Protein AF-0000000066216788 (afdb_homodimer)

Structure (mmCIF, N/CA/C/O backbone):
data_AF-0000000066216788-model_v1
#
loop_
_entity.id
_entity.type
_entity.pdbx_description
1 polymer 'Effector TSP1'
#
loop_
_atom_site.group_PDB
_atom_site.id
_atom_site.type_symbol
_atom_site.label_atom_id
_atom_site.label_alt_id
_atom_site.label_comp_id
_atom_site.label_asym_id
_atom_site.label_entity_id
_atom_site.label_seq_id
_atom_site.pdbx_PDB_ins_code
_atom_site.Cartn_x
_atom_site.Cartn_y
_atom_site.Cartn_z
_atom_site.occupancy
_atom_site.B_iso_or_equiv
_atom_site.auth_seq_id
_atom_site.auth_comp_id
_atom_site.auth_asym_id
_atom_site.auth_atom_id
_atom_site.pdbx_PDB_model_num
ATOM 1 N N . MET A 1 1 ? -33.625 -71.812 -30.906 1 36.75 1 MET A N 1
ATOM 2 C CA . MET A 1 1 ? -32.906 -71.188 -29.812 1 36.75 1 MET A CA 1
ATOM 3 C C . MET A 1 1 ? -32.531 -69.75 -30.188 1 36.75 1 MET A C 1
ATOM 5 O O . MET A 1 1 ? -31.828 -69.5 -31.172 1 36.75 1 MET A O 1
ATOM 9 N N . GLN A 1 2 ? -33.562 -68.812 -30.094 1 42.19 2 GLN A N 1
ATOM 10 C CA . GLN A 1 2 ? -33.5 -67.375 -30.422 1 42.19 2 GLN A CA 1
ATOM 11 C C . GLN A 1 2 ? -32.406 -66.688 -29.641 1 42.19 2 GLN A C 1
ATOM 13 O O . GLN A 1 2 ? -32.344 -66.812 -28.406 1 42.19 2 GLN A O 1
ATOM 18 N N . ILE A 1 3 ? -31.172 -66.625 -30.141 1 49.84 3 ILE A N 1
ATOM 19 C CA . ILE A 1 3 ? -30 -65.938 -29.656 1 49.84 3 ILE A CA 1
ATOM 20 C C . ILE A 1 3 ? -30.344 -64.438 -29.391 1 49.84 3 ILE A C 1
ATOM 22 O O . ILE A 1 3 ? -30.734 -63.719 -30.297 1 49.84 3 ILE A O 1
ATOM 26 N N . THR A 1 4 ? -30.938 -64.125 -28.219 1 46.62 4 THR A N 1
ATOM 27 C CA . THR A 1 4 ? -31.188 -62.75 -27.734 1 46.62 4 THR A CA 1
ATOM 28 C C . THR A 1 4 ? -29.906 -61.938 -27.703 1 46.62 4 THR A C 1
ATOM 30 O O . THR A 1 4 ? -28.938 -62.281 -27.016 1 46.62 4 THR A O 1
ATOM 33 N N . LYS A 1 5 ? -29.531 -61.281 -28.812 1 51.72 5 LYS A N 1
ATOM 34 C CA . LYS A 1 5 ? -28.453 -60.312 -28.922 1 51.72 5 LYS A CA 1
ATOM 35 C C . LYS A 1 5 ? -28.547 -59.219 -27.844 1 51.72 5 LYS A C 1
ATOM 37 O O . LYS A 1 5 ? -29.547 -58.5 -27.766 1 51.72 5 LYS A O 1
ATOM 42 N N . THR A 1 6 ? -27.969 -59.531 -26.625 1 43.72 6 THR A N 1
ATOM 43 C CA . THR A 1 6 ? -27.859 -58.531 -25.562 1 43.72 6 THR A CA 1
ATOM 44 C C . THR A 1 6 ? -27 -57.344 -26.016 1 43.72 6 THR A C 1
ATOM 46 O O . THR A 1 6 ? -25.828 -57.531 -26.359 1 43.72 6 THR A O 1
ATOM 49 N N . LEU A 1 7 ? -27.547 -56.344 -26.609 1 49.66 7 LEU A N 1
ATOM 50 C CA . LEU A 1 7 ? -26.875 -55.062 -26.891 1 49.66 7 LEU A CA 1
ATOM 51 C C . LEU A 1 7 ? -26.312 -54.438 -25.625 1 49.66 7 LEU A C 1
ATOM 53 O O . LEU A 1 7 ? -27.062 -54.125 -24.688 1 49.66 7 LEU A O 1
ATOM 57 N N . VAL A 1 8 ? -25.078 -54.844 -25.234 1 49.47 8 VAL A N 1
ATOM 58 C CA . VAL A 1 8 ? -24.359 -54.188 -24.156 1 49.47 8 VAL A CA 1
ATOM 59 C C . VAL A 1 8 ? -24.172 -52.719 -24.484 1 49.47 8 VAL A C 1
ATOM 61 O O . VAL A 1 8 ? -23.5 -52.375 -25.453 1 49.47 8 VAL A O 1
ATOM 64 N N . ALA A 1 9 ? -25.125 -51.812 -24.203 1 45.88 9 ALA A N 1
ATOM 65 C CA . ALA A 1 9 ? -24.953 -50.375 -24.25 1 45.88 9 ALA A CA 1
ATOM 66 C C . ALA A 1 9 ? -23.828 -49.938 -23.312 1 45.88 9 ALA A C 1
ATOM 68 O O . ALA A 1 9 ? -23.875 -50.188 -22.109 1 45.88 9 ALA A O 1
ATOM 69 N N . THR A 1 10 ? -22.562 -50 -23.766 1 43.56 10 THR A N 1
ATOM 70 C CA . THR A 1 10 ? -21.484 -49.375 -22.984 1 43.56 10 THR A CA 1
ATOM 71 C C . THR A 1 10 ? -21.812 -47.906 -22.672 1 43.56 10 THR A C 1
ATOM 73 O O . THR A 1 10 ? -22.016 -47.125 -23.594 1 43.56 10 THR A O 1
ATOM 76 N N . LEU A 1 11 ? -22.547 -47.594 -21.578 1 43.84 11 LEU A N 1
ATOM 77 C CA . LEU A 1 11 ? -22.672 -46.25 -21.094 1 43.84 11 LEU A CA 1
ATOM 78 C C . LEU A 1 11 ? -21.312 -45.594 -20.891 1 43.84 11 LEU A C 1
ATOM 80 O O . LEU A 1 11 ? -20.5 -46.094 -20.094 1 43.84 11 LEU A O 1
ATOM 84 N N . PHE A 1 12 ? -20.766 -44.969 -21.875 1 45.25 12 PHE A N 1
ATOM 85 C CA . PHE A 1 12 ? -19.625 -44.094 -21.656 1 45.25 12 PHE A CA 1
ATOM 86 C C . PHE A 1 12 ? -19.891 -43.125 -20.516 1 45.25 12 PHE A C 1
ATOM 88 O O . PHE A 1 12 ? -20.812 -42.312 -20.594 1 45.25 12 PHE A O 1
ATOM 95 N N . ALA A 1 13 ? -19.625 -43.469 -19.234 1 46.75 13 ALA A N 1
ATOM 96 C CA . ALA A 1 13 ? -19.531 -42.5 -18.156 1 46.75 13 ALA A CA 1
ATOM 97 C C . ALA A 1 13 ? -18.547 -41.406 -18.516 1 46.75 13 ALA A C 1
ATOM 99 O O . ALA A 1 13 ? -17.344 -41.625 -18.672 1 46.75 13 ALA A O 1
ATOM 100 N N . ALA A 1 14 ? -18.953 -40.375 -19.25 1 42.47 14 ALA A N 1
ATOM 101 C CA . ALA A 1 14 ? -18.172 -39.156 -19.266 1 42.47 14 ALA A CA 1
ATOM 102 C C . ALA A 1 14 ? -17.766 -38.719 -17.859 1 42.47 14 ALA A C 1
ATOM 104 O O . ALA A 1 14 ? -18.625 -38.531 -17 1 42.47 14 ALA A O 1
ATOM 105 N N . SER A 1 15 ? -16.625 -39.188 -17.25 1 42.72 15 SER A N 1
ATOM 106 C CA . SER A 1 15 ? -16.078 -38.562 -16.062 1 42.72 15 SER A CA 1
ATOM 107 C C . SER A 1 15 ? -16.109 -37.031 -16.172 1 42.72 15 SER A C 1
ATOM 109 O O . SER A 1 15 ? -15.383 -36.469 -16.969 1 42.72 15 SER A O 1
ATOM 111 N N . THR A 1 16 ? -17.281 -36.469 -16.047 1 44.12 16 THR A N 1
ATOM 112 C CA . THR A 1 16 ? -17.203 -35.031 -15.836 1 44.12 16 THR A CA 1
ATOM 113 C C . THR A 1 16 ? -16.234 -34.719 -14.703 1 44.12 16 THR A C 1
ATOM 115 O O . THR A 1 16 ? -16.516 -35 -13.539 1 44.12 16 THR A O 1
ATOM 118 N N . ALA A 1 17 ? -14.945 -34.938 -14.859 1 45.41 17 ALA A N 1
ATOM 119 C CA . ALA A 1 17 ? -14.07 -34.312 -13.875 1 45.41 17 ALA A CA 1
ATOM 120 C C . ALA A 1 17 ? -14.656 -33 -13.391 1 45.41 17 ALA A C 1
ATOM 122 O O . ALA A 1 17 ? -14.742 -32.031 -14.156 1 45.41 17 ALA A O 1
ATOM 123 N N . PHE A 1 18 ? -15.648 -33 -12.531 1 43 18 PHE A N 1
ATOM 124 C CA . PHE A 1 18 ? -16.062 -31.781 -11.844 1 43 18 PHE A CA 1
ATOM 125 C C . PHE A 1 18 ? -14.859 -30.984 -11.359 1 43 18 PHE A C 1
ATOM 127 O O . PHE A 1 18 ? -14.062 -31.484 -10.562 1 43 18 PHE A O 1
ATOM 134 N N . ALA A 1 19 ? -14.266 -30.156 -12.242 1 49.44 19 ALA A N 1
ATOM 135 C CA . ALA A 1 19 ? -13.312 -29.172 -11.734 1 49.44 19 ALA A CA 1
ATOM 136 C C . ALA A 1 19 ? -13.703 -28.703 -10.336 1 49.44 19 ALA A C 1
ATOM 138 O O . ALA A 1 19 ? -14.875 -28.391 -10.086 1 49.44 19 ALA A O 1
ATOM 139 N N . ALA A 1 20 ? -13.125 -29.188 -9.227 1 54.81 20 ALA A N 1
ATOM 140 C CA . ALA A 1 20 ? -13.375 -28.641 -7.891 1 54.81 20 ALA A CA 1
ATOM 141 C C . ALA A 1 20 ? -13.633 -27.141 -7.941 1 54.81 20 ALA A C 1
ATOM 143 O O . ALA A 1 20 ? -12.93 -26.406 -8.648 1 54.81 20 ALA A O 1
ATOM 144 N N . PRO A 1 21 ? -14.82 -26.719 -7.527 1 57.44 21 PRO A N 1
ATOM 145 C CA . PRO A 1 21 ? -15.148 -25.281 -7.582 1 57.44 21 PRO A CA 1
ATOM 146 C C . PRO A 1 21 ? -14.016 -24.406 -7.078 1 57.44 21 PRO A C 1
ATOM 148 O O . PRO A 1 21 ? -13.359 -24.734 -6.082 1 57.44 21 PRO A O 1
ATOM 151 N N . THR A 1 22 ? -13.297 -23.719 -7.926 1 69.56 22 THR A N 1
ATOM 152 C CA . THR A 1 22 ? -12.336 -22.703 -7.488 1 69.56 22 THR A CA 1
ATOM 153 C C . THR A 1 22 ? -12.914 -21.859 -6.359 1 69.56 22 THR A C 1
ATOM 155 O O . THR A 1 22 ? -14.047 -21.375 -6.453 1 69.56 22 THR A O 1
ATOM 158 N N . PRO A 1 23 ? -12.25 -22.141 -5.172 1 79.31 23 PRO A N 1
ATOM 159 C CA . PRO A 1 23 ? -12.75 -21.297 -4.078 1 79.31 23 PRO A CA 1
ATOM 160 C C . PRO A 1 23 ? -13 -19.859 -4.508 1 79.31 23 PRO A C 1
ATOM 162 O O . PRO A 1 23 ? -12.289 -19.344 -5.379 1 79.31 23 PRO A O 1
ATOM 165 N N . ALA A 1 24 ? -14.086 -19.328 -3.992 1 90 24 ALA A N 1
ATOM 166 C CA . ALA A 1 24 ? -14.414 -17.938 -4.273 1 90 24 ALA A CA 1
ATOM 167 C C . ALA A 1 24 ? -13.281 -17 -3.852 1 90 24 ALA A C 1
ATOM 169 O O . ALA A 1 24 ? -12.578 -17.281 -2.875 1 90 24 ALA A O 1
ATOM 170 N N . ASP A 1 25 ? -13.094 -15.969 -4.621 1 94.12 25 ASP A N 1
ATOM 171 C CA . ASP A 1 25 ? -12.102 -14.953 -4.281 1 94.12 25 ASP A CA 1
ATOM 172 C C . ASP A 1 25 ? -12.352 -14.383 -2.889 1 94.12 25 ASP A C 1
ATOM 174 O O . ASP A 1 25 ? -13.492 -14.352 -2.422 1 94.12 25 ASP A O 1
ATOM 178 N N . LYS A 1 26 ? -11.312 -14.141 -2.242 1 97 26 LYS A N 1
ATOM 179 C CA . LYS A 1 26 ? -11.406 -13.57 -0.903 1 97 26 LYS A CA 1
ATOM 180 C C . LYS A 1 26 ? -11.094 -12.078 -0.919 1 97 26 LYS A C 1
ATOM 182 O O . LYS A 1 26 ? -10.008 -11.672 -1.333 1 97 26 LYS A O 1
ATOM 187 N N . SER A 1 27 ? -12.078 -11.242 -0.49 1 98 27 SER A N 1
ATOM 188 C CA . SER A 1 27 ? -11.75 -9.844 -0.269 1 98 27 SER A CA 1
ATOM 189 C C . SER A 1 27 ? -10.789 -9.672 0.907 1 98 27 SER A C 1
ATOM 191 O O . SER A 1 27 ? -11.047 -10.188 1.999 1 98 27 SER A O 1
ATOM 193 N N . MET A 1 28 ? -9.758 -8.906 0.66 1 98.31 28 MET A N 1
ATOM 194 C CA . MET A 1 28 ? -8.797 -8.672 1.732 1 98.31 28 MET A CA 1
ATOM 195 C C . MET A 1 28 ? -9.109 -7.383 2.479 1 98.31 28 MET A C 1
ATOM 197 O O . MET A 1 28 ? -8.406 -7.008 3.416 1 98.31 28 MET A O 1
ATOM 201 N N . MET A 1 29 ? -10.211 -6.738 2.096 1 98.31 29 MET A N 1
ATOM 202 C CA . MET A 1 29 ? -10.586 -5.508 2.793 1 98.31 29 MET A CA 1
ATOM 203 C C . MET A 1 29 ? -11.258 -5.824 4.125 1 98.31 29 MET A C 1
ATOM 205 O O . MET A 1 29 ? -12.109 -6.707 4.203 1 98.31 29 MET A O 1
ATOM 209 N N . ALA A 1 30 ? -10.789 -5.145 5.145 1 98.12 30 ALA A N 1
ATOM 210 C CA . ALA A 1 30 ? -11.367 -5.352 6.469 1 98.12 30 ALA A CA 1
ATOM 211 C C . ALA A 1 30 ? -12.719 -4.656 6.594 1 98.12 30 ALA A C 1
ATOM 213 O O . ALA A 1 30 ? -12.945 -3.613 5.98 1 98.12 30 ALA A O 1
ATOM 214 N N . ALA A 1 31 ? -13.547 -5.289 7.477 1 96.12 31 ALA A N 1
ATOM 215 C CA . ALA A 1 31 ? -14.859 -4.711 7.754 1 96.12 31 ALA A CA 1
ATOM 216 C C . ALA A 1 31 ? -14.797 -3.754 8.938 1 96.12 31 ALA A C 1
ATOM 218 O O . ALA A 1 31 ? -15.438 -3.986 9.969 1 96.12 31 ALA A O 1
ATOM 219 N N . VAL A 1 32 ? -14.047 -2.707 8.852 1 97.75 32 VAL A N 1
ATOM 220 C CA . VAL A 1 32 ? -13.891 -1.648 9.844 1 97.75 32 VAL A CA 1
ATOM 221 C C . VAL A 1 32 ? -13.938 -0.285 9.156 1 97.75 32 VAL A C 1
ATOM 223 O O . VAL A 1 32 ? -13.836 -0.196 7.934 1 97.75 32 VAL A O 1
ATOM 226 N N . PRO A 1 33 ? -14.188 0.792 9.906 1 97.94 33 PRO A N 1
ATOM 227 C CA . PRO A 1 33 ? -14.156 2.117 9.273 1 97.94 33 PRO A CA 1
ATOM 228 C C . PRO A 1 33 ? -12.82 2.42 8.602 1 97.94 33 PRO A C 1
ATOM 230 O O . PRO A 1 33 ? -11.781 1.892 9.016 1 97.94 33 PRO A O 1
ATOM 233 N N . GLU A 1 34 ? -12.945 3.207 7.559 1 98.5 34 GLU A N 1
ATOM 234 C CA . GLU A 1 34 ? -11.703 3.727 6.988 1 98.5 34 GLU A CA 1
ATOM 235 C C . GLU A 1 34 ? -10.867 4.453 8.039 1 98.5 34 GLU A C 1
ATOM 237 O O . GLU A 1 34 ? -11.422 5.109 8.93 1 98.5 34 GLU A O 1
ATOM 242 N N . TRP A 1 35 ? -9.562 4.27 7.902 1 98.81 35 TRP A N 1
ATOM 243 C CA . TRP A 1 35 ? -8.656 5.078 8.711 1 98.81 35 TRP A CA 1
ATOM 244 C C . TRP A 1 35 ? -8.391 6.426 8.055 1 98.81 35 TRP A C 1
ATOM 246 O O . TRP A 1 35 ? -8.086 6.492 6.859 1 98.81 35 TRP A O 1
ATOM 256 N N . THR A 1 36 ? -8.531 7.484 8.852 1 98.75 36 THR A N 1
ATOM 257 C CA . THR A 1 36 ? -8.219 8.82 8.359 1 98.75 36 THR A CA 1
ATOM 258 C C . THR A 1 36 ? -6.832 9.258 8.805 1 98.75 36 THR A C 1
ATOM 260 O O . THR A 1 36 ? -6.496 9.172 9.992 1 98.75 36 THR A O 1
ATOM 263 N N . ILE A 1 37 ? -6.016 9.633 7.824 1 98.81 37 ILE A N 1
ATOM 264 C CA . ILE A 1 37 ? -4.758 10.312 8.133 1 98.81 37 ILE A CA 1
ATOM 265 C C . ILE A 1 37 ? -5.004 11.805 8.289 1 98.81 37 ILE A C 1
ATOM 267 O O . ILE A 1 37 ? -5.391 12.484 7.332 1 98.81 37 ILE A O 1
ATOM 271 N N . THR A 1 38 ? -4.758 12.281 9.539 1 98.62 38 THR A N 1
ATOM 272 C CA . THR A 1 38 ? -5.191 13.641 9.836 1 98.62 38 THR A CA 1
ATOM 273 C C . THR A 1 38 ? -4.004 14.594 9.875 1 98.62 38 THR A C 1
ATOM 275 O O . THR A 1 38 ? -2.928 14.234 10.359 1 98.62 38 THR A O 1
ATOM 278 N N . ASN A 1 39 ? -4.207 15.766 9.281 1 98.38 39 ASN A N 1
ATOM 279 C CA . ASN A 1 39 ? -3.295 16.906 9.383 1 98.38 39 ASN A CA 1
ATOM 280 C C . ASN A 1 39 ? -1.88 16.531 8.953 1 98.38 39 ASN A C 1
ATOM 282 O O . ASN A 1 39 ? -0.908 16.891 9.617 1 98.38 39 ASN A O 1
ATOM 286 N N . LEU A 1 40 ? -1.836 15.805 7.863 1 98.69 40 LEU A N 1
ATOM 287 C CA . LEU A 1 40 ? -0.526 15.359 7.398 1 98.69 40 LEU A CA 1
ATOM 288 C C . LEU A 1 40 ? 0.263 16.516 6.801 1 98.69 40 LEU A C 1
ATOM 290 O O . LEU A 1 40 ? -0.277 17.297 6.023 1 98.69 40 LEU A O 1
ATOM 294 N N . LYS A 1 41 ? 1.511 16.547 7.176 1 98.56 41 LYS A N 1
ATOM 295 C CA . LYS A 1 41 ? 2.445 17.547 6.676 1 98.56 41 LYS A CA 1
ATOM 296 C C . LYS A 1 41 ? 3.865 16.984 6.605 1 98.56 41 LYS A C 1
ATOM 298 O O . LYS A 1 41 ? 4.246 16.141 7.418 1 98.56 41 LYS A O 1
ATOM 303 N N . ARG A 1 42 ? 4.586 17.469 5.637 1 98.81 42 ARG A N 1
ATOM 304 C CA . ARG A 1 42 ? 6.004 17.141 5.496 1 98.81 42 ARG A CA 1
ATOM 305 C C . ARG A 1 42 ? 6.863 18.391 5.547 1 98.81 42 ARG A C 1
ATOM 307 O O . ARG A 1 42 ? 6.605 19.359 4.824 1 98.81 42 ARG A O 1
ATOM 314 N N . VAL A 1 43 ? 7.883 18.391 6.418 1 98.75 43 VAL A N 1
ATOM 315 C CA . VAL A 1 43 ? 8.867 19.469 6.461 1 98.75 43 VAL A CA 1
ATOM 316 C C . VAL A 1 43 ? 10.273 18.891 6.285 1 98.75 43 VAL A C 1
ATOM 318 O O . VAL A 1 43 ? 10.672 17.984 7.012 1 98.75 43 VAL A O 1
ATOM 321 N N . CYS A 1 44 ? 10.953 19.469 5.297 1 98.38 44 CYS A N 1
ATOM 322 C CA . CYS A 1 44 ? 12.32 19.047 5.051 1 98.38 44 CYS A CA 1
ATOM 323 C C . CYS A 1 44 ? 13.312 20.141 5.418 1 98.38 44 CYS A C 1
ATOM 325 O O . CYS A 1 44 ? 13 21.328 5.316 1 98.38 44 CYS A O 1
ATOM 327 N N . ASN A 1 45 ? 14.469 19.641 5.895 1 98.06 45 ASN A N 1
ATOM 328 C CA . ASN A 1 45 ? 15.508 20.641 6.156 1 98.06 45 ASN A CA 1
ATOM 329 C C . ASN A 1 45 ? 16.078 21.203 4.863 1 98.06 45 ASN A C 1
ATOM 331 O O . ASN A 1 45 ? 15.812 20.688 3.777 1 98.06 45 ASN A O 1
ATOM 335 N N . ALA A 1 46 ? 16.859 22.281 4.969 1 96.44 46 ALA A N 1
ATOM 336 C CA . ALA A 1 46 ? 17.359 23.016 3.812 1 96.44 46 ALA A CA 1
ATOM 337 C C . ALA A 1 46 ? 18.188 22.109 2.9 1 96.44 46 ALA A C 1
ATOM 339 O O . ALA A 1 46 ? 18.125 22.234 1.675 1 96.44 46 ALA A O 1
ATOM 340 N N . GLY A 1 47 ? 18.938 21.172 3.502 1 97.62 47 GLY A N 1
ATOM 341 C CA . GLY A 1 47 ? 19.812 20.297 2.734 1 97.62 47 GLY A CA 1
ATOM 342 C C . GLY A 1 47 ? 19.078 19.094 2.141 1 97.62 47 GLY A C 1
ATOM 343 O O . GLY A 1 47 ? 19.672 18.297 1.417 1 97.62 47 GLY A O 1
ATOM 344 N N . ASN A 1 48 ? 17.781 19.062 2.443 1 97.94 48 ASN A N 1
ATOM 345 C CA . ASN A 1 48 ? 16.969 17.953 1.975 1 97.94 48 ASN A CA 1
ATOM 346 C C . ASN A 1 48 ? 17.594 16.609 2.336 1 97.94 48 ASN A C 1
ATOM 348 O O . ASN A 1 48 ? 17.609 15.688 1.516 1 97.94 48 ASN A O 1
ATOM 352 N N . THR A 1 49 ? 18.219 16.531 3.512 1 98.44 49 THR A N 1
ATOM 353 C CA . THR A 1 49 ? 18.812 15.297 4.02 1 98.44 49 THR A CA 1
ATOM 354 C C . THR A 1 49 ? 17.922 14.672 5.086 1 98.44 49 THR A C 1
ATOM 356 O O . THR A 1 49 ? 18.156 13.531 5.504 1 98.44 49 THR A O 1
ATOM 359 N N . SER A 1 50 ? 16.953 15.43 5.484 1 98.56 50 SER A N 1
ATOM 360 C CA . SER A 1 50 ? 16 14.945 6.484 1 98.56 50 SER A CA 1
ATOM 361 C C . SER A 1 50 ? 14.625 15.578 6.289 1 98.56 50 SER A C 1
ATOM 363 O O . SER A 1 50 ? 14.516 16.797 6.141 1 98.56 50 SER A O 1
ATOM 365 N N . CYS A 1 51 ? 13.594 14.766 6.234 1 98.75 51 CYS A N 1
ATOM 366 C CA . CYS A 1 51 ? 12.211 15.227 6.18 1 98.75 51 CYS A CA 1
ATOM 367 C C . CYS A 1 51 ? 11.406 14.672 7.348 1 98.75 51 CYS A C 1
ATOM 369 O O . CYS A 1 51 ? 11.508 13.492 7.676 1 98.75 51 CYS A O 1
ATOM 371 N N . THR A 1 52 ? 10.688 15.547 8 1 98.81 52 THR A N 1
ATOM 372 C CA . THR A 1 52 ? 9.789 15.156 9.086 1 98.81 52 THR A CA 1
ATOM 373 C C . THR A 1 52 ? 8.336 15.195 8.625 1 98.81 52 THR A C 1
ATOM 375 O O . THR A 1 52 ? 7.859 16.234 8.148 1 98.81 52 THR A O 1
ATOM 378 N N . TRP A 1 53 ? 7.734 14.023 8.688 1 98.81 53 TRP A N 1
ATOM 379 C CA . TRP A 1 53 ? 6.293 13.898 8.492 1 98.81 53 TRP A CA 1
ATOM 380 C C . TRP A 1 53 ? 5.562 13.914 9.836 1 98.81 53 TRP A C 1
ATOM 382 O O . TRP A 1 53 ? 5.953 13.219 10.766 1 98.81 53 TRP A O 1
ATOM 392 N N . THR A 1 54 ? 4.535 14.727 9.914 1 98.88 54 THR A N 1
ATOM 393 C CA . THR A 1 54 ? 3.641 14.727 11.07 1 98.88 54 THR A CA 1
ATOM 394 C C . THR A 1 54 ? 2.197 14.484 10.633 1 98.88 54 THR A C 1
ATOM 396 O O . THR A 1 54 ? 1.75 15.023 9.625 1 98.88 54 THR A O 1
ATOM 399 N N . PHE A 1 55 ? 1.502 13.609 11.352 1 98.88 55 PHE A N 1
ATOM 400 C CA . PHE A 1 55 ? 0.114 13.297 11.031 1 98.88 55 PHE A CA 1
ATOM 401 C C . PHE A 1 55 ? -0.549 12.539 12.172 1 98.88 55 PHE A C 1
ATOM 403 O O . PHE A 1 55 ? 0.127 12.078 13.102 1 98.88 55 PHE A O 1
ATOM 410 N N . GLY A 1 56 ? -1.84 12.492 12.141 1 98.75 56 GLY A N 1
ATOM 411 C CA . GLY A 1 56 ? -2.609 11.617 13.016 1 98.75 56 GLY A CA 1
ATOM 412 C C . GLY A 1 56 ? -3.16 10.398 12.297 1 98.75 56 GLY A C 1
ATOM 413 O O . GLY A 1 56 ? -3.428 10.438 11.094 1 98.75 56 GLY A O 1
ATOM 414 N N . VAL A 1 57 ? -3.27 9.344 13.062 1 98.88 57 VAL A N 1
ATOM 415 C CA . VAL A 1 57 ? -4.012 8.172 12.602 1 98.88 57 VAL A CA 1
ATOM 416 C C . VAL A 1 57 ? -5.312 8.047 13.391 1 98.88 57 VAL A C 1
ATOM 418 O O . VAL A 1 57 ? -5.293 7.758 14.586 1 98.88 57 VAL A O 1
ATOM 421 N N . ASP A 1 58 ? -6.418 8.25 12.688 1 98.75 58 ASP A N 1
ATOM 422 C CA . ASP A 1 58 ? -7.75 8.172 13.273 1 98.75 58 ASP A CA 1
ATOM 423 C C . ASP A 1 58 ? -8.523 6.973 12.727 1 98.75 58 ASP A C 1
ATOM 425 O O . ASP A 1 58 ? -9.008 7.008 11.586 1 98.75 58 ASP A O 1
ATOM 429 N N . THR A 1 59 ? -8.68 5.953 13.539 1 98.5 59 THR A N 1
ATOM 430 C CA . THR A 1 59 ? -9.398 4.762 13.117 1 98.5 59 THR A CA 1
ATOM 431 C C . THR A 1 59 ? -10.906 4.945 13.297 1 98.5 59 THR A C 1
ATOM 433 O O . THR A 1 59 ? -11.695 4.145 12.797 1 98.5 59 THR A O 1
ATOM 436 N N . HIS A 1 60 ? -11.25 5.961 14 1 97.81 60 HIS A N 1
ATOM 437 C CA . HIS A 1 60 ? -12.625 6.293 14.336 1 97.81 60 HIS A CA 1
ATOM 438 C C . HIS A 1 60 ? -13.203 5.305 15.344 1 97.81 60 HIS A C 1
ATOM 440 O O . HIS A 1 60 ? -14.422 5.188 15.477 1 97.81 60 HIS A O 1
ATOM 446 N N . LEU A 1 61 ? -12.273 4.492 15.961 1 96.06 61 LEU A N 1
ATOM 447 C CA . LEU A 1 61 ? -12.672 3.547 17 1 96.06 61 LEU A CA 1
ATOM 448 C C . LEU A 1 61 ? -12.016 3.898 18.328 1 96.06 61 LEU A C 1
ATOM 450 O O . LEU A 1 61 ? -12.32 3.291 19.359 1 96.06 61 LEU A O 1
ATOM 454 N N . ALA A 1 62 ? -11.07 4.762 18.328 1 93.19 62 ALA A N 1
ATOM 455 C CA . ALA A 1 62 ? -10.344 5.277 19.484 1 93.19 62 ALA A CA 1
ATOM 456 C C . ALA A 1 62 ? -9.781 6.668 19.203 1 93.19 62 ALA A C 1
ATOM 458 O O . ALA A 1 62 ? -9.914 7.184 18.094 1 93.19 62 ALA A O 1
ATOM 459 N N . THR A 1 63 ? -9.211 7.293 20.281 1 96.75 63 THR A N 1
ATOM 460 C CA . THR A 1 63 ? -8.547 8.578 20.094 1 96.75 63 THR A CA 1
ATOM 461 C C . THR A 1 63 ? -7.449 8.469 19.047 1 96.75 63 THR A C 1
ATOM 463 O O . THR A 1 63 ? -6.688 7.504 19.031 1 96.75 63 THR A O 1
ATOM 466 N N . ALA A 1 64 ? -7.426 9.43 18.172 1 97.88 64 ALA A N 1
ATOM 467 C CA . ALA A 1 64 ? -6.414 9.445 17.125 1 97.88 64 ALA A CA 1
ATOM 468 C C . ALA A 1 64 ? -5.008 9.43 17.719 1 97.88 64 ALA A C 1
ATOM 470 O O . ALA A 1 64 ? -4.758 10.039 18.75 1 97.88 64 ALA A O 1
ATOM 471 N N . THR A 1 65 ? -4.07 8.711 17.062 1 98.75 65 THR A N 1
ATOM 472 C CA . THR A 1 65 ? -2.668 8.648 17.469 1 98.75 65 THR A CA 1
ATOM 473 C C . THR A 1 65 ? -1.84 9.656 16.672 1 98.75 65 THR A C 1
ATOM 475 O O . THR A 1 65 ? -1.84 9.633 15.438 1 98.75 65 THR A O 1
ATOM 478 N N . SER A 1 66 ? -1.17 10.555 17.328 1 98.75 66 SER A N 1
ATOM 479 C CA . SER A 1 66 ? -0.268 11.5 16.672 1 98.75 66 SER A CA 1
ATOM 480 C C . SER A 1 66 ? 1.078 10.852 16.359 1 98.75 66 SER A C 1
ATOM 482 O O . SER A 1 66 ? 1.688 10.227 17.234 1 98.75 66 SER A O 1
ATOM 484 N N . CYS A 1 67 ? 1.523 11.078 15.141 1 98.81 67 CYS A N 1
ATOM 485 C CA . CYS A 1 67 ? 2.754 10.43 14.711 1 98.81 67 CYS A CA 1
ATOM 486 C C . CYS A 1 67 ? 3.752 11.445 14.18 1 98.81 67 CYS A C 1
ATOM 488 O O . CYS A 1 67 ? 3.369 12.398 13.492 1 98.81 67 CYS A O 1
ATOM 490 N N . THR A 1 68 ? 4.973 11.266 14.508 1 98.81 68 THR A N 1
ATOM 491 C CA . THR A 1 68 ? 6.129 11.898 13.891 1 98.81 68 THR A CA 1
ATOM 492 C C . THR A 1 68 ? 6.996 10.859 13.18 1 98.81 68 THR A C 1
ATOM 494 O O . THR A 1 68 ? 7.391 9.859 13.781 1 98.81 68 THR A O 1
ATOM 497 N N . TYR A 1 69 ? 7.242 11.062 11.945 1 98.62 69 TYR A N 1
ATOM 498 C CA . TYR A 1 69 ? 7.941 10.125 11.078 1 98.62 69 TYR A CA 1
ATOM 499 C C . TYR A 1 69 ? 9.062 10.82 10.312 1 98.62 69 TYR A C 1
ATOM 501 O O . TYR A 1 69 ? 8.797 11.656 9.445 1 98.62 69 TYR A O 1
ATOM 509 N N . VAL A 1 70 ? 10.297 10.422 10.641 1 98.75 70 VAL A N 1
ATOM 510 C CA . VAL A 1 70 ? 11.453 11.102 10.062 1 98.75 70 VAL A CA 1
ATOM 511 C C . VAL A 1 70 ? 12.102 10.203 9.016 1 98.75 70 VAL A C 1
ATOM 513 O O . VAL A 1 70 ? 12.359 9.023 9.266 1 98.75 70 VAL A O 1
ATOM 516 N N . VAL A 1 71 ? 12.312 10.766 7.855 1 98.38 71 VAL A N 1
ATOM 517 C CA . VAL A 1 71 ? 13.031 10.109 6.77 1 98.38 71 VAL A CA 1
ATOM 518 C C . VAL A 1 71 ? 14.375 10.797 6.551 1 98.38 71 VAL A C 1
ATOM 520 O O . VAL A 1 71 ? 14.43 12.008 6.324 1 98.38 71 VAL A O 1
ATOM 523 N N . LYS A 1 72 ? 15.391 10.039 6.645 1 98.25 72 LYS A N 1
ATOM 524 C CA . LYS A 1 72 ? 16.734 10.562 6.41 1 98.25 72 LYS A CA 1
ATOM 525 C C . LYS A 1 72 ? 17.359 9.953 5.156 1 98.25 72 LYS A C 1
ATOM 527 O O . LYS A 1 72 ? 17.094 8.789 4.832 1 98.25 72 LYS A O 1
ATOM 532 N N . ALA A 1 73 ? 18.125 10.742 4.461 1 97.62 73 ALA A N 1
ATOM 533 C CA . ALA A 1 73 ? 18.906 10.32 3.305 1 97.62 73 ALA A CA 1
ATOM 534 C C . ALA A 1 73 ? 20.125 11.219 3.113 1 97.62 73 ALA A C 1
ATOM 536 O O . ALA A 1 73 ? 20.188 12.32 3.656 1 97.62 73 ALA A O 1
ATOM 537 N N . ASN A 1 74 ? 21.109 10.688 2.432 1 97 74 ASN A N 1
ATOM 538 C CA . ASN A 1 74 ? 22.297 11.5 2.139 1 97 74 ASN A CA 1
ATOM 539 C C . ASN A 1 74 ? 21.938 12.719 1.286 1 97 74 ASN A C 1
ATOM 541 O O . ASN A 1 74 ? 22.547 13.773 1.421 1 97 74 ASN A O 1
ATOM 545 N N . ALA A 1 75 ? 21.094 12.516 0.371 1 96.62 75 ALA A N 1
ATOM 546 C CA . ALA A 1 75 ? 20.516 13.562 -0.467 1 96.62 75 ALA A CA 1
ATOM 547 C C . ALA A 1 75 ? 19.078 13.234 -0.846 1 96.62 75 ALA A C 1
ATOM 549 O O . ALA A 1 75 ? 18.688 12.062 -0.901 1 96.62 75 ALA A O 1
ATOM 550 N N . ASN A 1 76 ? 18.25 14.219 -1.095 1 97.06 76 ASN A N 1
ATOM 551 C CA . ASN A 1 76 ? 16.875 14.094 -1.58 1 97.06 76 ASN A CA 1
ATOM 552 C C . ASN A 1 76 ? 16.031 13.234 -0.646 1 97.06 76 ASN A C 1
ATOM 554 O O . ASN A 1 76 ? 15.383 12.281 -1.085 1 97.06 76 ASN A O 1
ATOM 558 N N . ALA A 1 77 ? 16.016 13.562 0.648 1 98 77 ALA A N 1
ATOM 559 C CA . ALA A 1 77 ? 15.219 12.859 1.648 1 98 77 ALA A CA 1
ATOM 560 C C . ALA A 1 77 ? 13.734 12.891 1.29 1 98 77 ALA A C 1
ATOM 562 O O . ALA A 1 77 ? 12.992 11.969 1.613 1 98 77 ALA A O 1
ATOM 563 N N . SER A 1 78 ? 13.305 13.938 0.571 1 97.31 78 SER A N 1
ATOM 564 C CA . SER A 1 78 ? 11.914 14.07 0.15 1 97.31 78 SER A CA 1
ATOM 565 C C . SER A 1 78 ? 11.539 12.992 -0.861 1 97.31 78 SER A C 1
ATOM 567 O O . SER A 1 78 ? 10.359 12.789 -1.154 1 97.31 78 SER A O 1
ATOM 569 N N . GLN A 1 79 ? 12.516 12.297 -1.388 1 95.88 79 GLN A N 1
ATOM 570 C CA . GLN A 1 79 ? 12.305 11.258 -2.393 1 95.88 79 GLN A CA 1
ATOM 571 C C . GLN A 1 79 ? 12.914 9.93 -1.952 1 95.88 79 GLN A C 1
ATOM 573 O O . GLN A 1 79 ? 13.422 9.172 -2.779 1 95.88 79 GLN A O 1
ATOM 578 N N . ALA A 1 80 ? 12.977 9.742 -0.671 1 95.25 80 ALA A N 1
ATOM 579 C CA . ALA A 1 80 ? 13.594 8.531 -0.125 1 95.25 80 ALA A CA 1
ATOM 580 C C . ALA A 1 80 ? 12.57 7.676 0.607 1 95.25 80 ALA A C 1
ATOM 582 O O . ALA A 1 80 ? 11.5 8.164 0.986 1 95.25 80 ALA A O 1
ATOM 583 N N . SER A 1 81 ? 12.844 6.387 0.675 1 92.62 81 SER A N 1
ATOM 584 C CA . SER A 1 81 ? 12.078 5.48 1.525 1 92.62 81 SER A CA 1
ATOM 585 C C . SER A 1 81 ? 12.492 5.613 2.988 1 92.62 81 SER A C 1
ATOM 587 O O . SER A 1 81 ? 13.602 6.055 3.285 1 92.62 81 SER A O 1
ATOM 589 N N . GLY A 1 82 ? 11.539 5.305 3.82 1 94.56 82 GLY A N 1
ATOM 590 C CA . GLY A 1 82 ? 11.828 5.453 5.238 1 94.56 82 GLY A CA 1
ATOM 591 C C . GLY A 1 82 ? 11.25 4.332 6.086 1 94.56 82 GLY A C 1
ATOM 592 O O . GLY A 1 82 ? 10.414 3.561 5.613 1 94.56 82 GLY A O 1
ATOM 593 N N . GLY A 1 83 ? 11.703 4.336 7.41 1 93.75 83 GLY A N 1
ATOM 594 C CA . GLY A 1 83 ? 11.195 3.408 8.406 1 93.75 83 GLY A CA 1
ATOM 595 C C . GLY A 1 83 ? 11.945 2.09 8.43 1 93.75 83 GLY A C 1
ATOM 596 O O . GLY A 1 83 ? 13.031 1.979 7.859 1 93.75 83 GLY A O 1
ATOM 597 N N . PRO A 1 84 ? 11.422 1.19 9.172 1 93.62 84 PRO A N 1
ATOM 598 C CA . PRO A 1 84 ? 10.172 1.258 9.938 1 93.62 84 PRO A CA 1
ATOM 599 C C . PRO A 1 84 ? 10.289 2.145 11.18 1 93.62 84 PRO A C 1
ATOM 601 O O . PRO A 1 84 ? 11.375 2.273 11.75 1 93.62 84 PRO A O 1
ATOM 604 N N . VAL A 1 85 ? 9.188 2.812 11.539 1 96.56 85 VAL A N 1
ATOM 605 C CA . VAL A 1 85 ? 9.023 3.58 12.773 1 96.56 85 VAL A CA 1
ATOM 606 C C . VAL A 1 85 ? 7.793 3.09 13.523 1 96.56 85 VAL A C 1
ATOM 608 O O . VAL A 1 85 ? 6.762 2.793 12.922 1 96.56 85 VAL A O 1
ATOM 611 N N . THR A 1 86 ? 7.934 2.963 14.867 1 96.69 86 THR A N 1
ATOM 612 C CA . THR A 1 86 ? 6.785 2.645 15.711 1 96.69 86 THR A CA 1
ATOM 613 C C . THR A 1 86 ? 6.078 3.918 16.172 1 96.69 86 THR A C 1
ATOM 615 O O . THR A 1 86 ? 6.727 4.855 16.641 1 96.69 86 THR A O 1
ATOM 618 N N . CYS A 1 87 ? 4.793 3.969 15.984 1 98.19 87 CYS A N 1
ATOM 619 C CA . CYS A 1 87 ? 3.924 5.051 16.438 1 98.19 87 CYS A CA 1
ATOM 620 C C . CYS A 1 87 ? 2.678 4.504 17.125 1 98.19 87 CYS A C 1
ATOM 622 O O . CYS A 1 87 ? 1.703 4.148 16.453 1 98.19 87 CYS A O 1
ATOM 624 N N . GLY A 1 88 ? 2.697 4.555 18.453 1 97.69 88 GLY A N 1
ATOM 625 C CA . GLY A 1 88 ? 1.614 3.857 19.141 1 97.69 88 GLY A CA 1
ATOM 626 C C . GLY A 1 88 ? 1.487 2.404 18.719 1 97.69 88 GLY A C 1
ATOM 627 O O . GLY A 1 88 ? 2.469 1.66 18.734 1 97.69 88 GLY A O 1
ATOM 628 N N . PRO A 1 89 ? 0.324 2.004 18.344 1 97.31 89 PRO A N 1
ATOM 629 C CA . PRO A 1 89 ? 0.136 0.609 17.938 1 97.31 89 PRO A CA 1
ATOM 630 C C . PRO A 1 89 ? 0.596 0.345 16.516 1 97.31 89 PRO A C 1
ATOM 632 O O . PRO A 1 89 ? 0.529 -0.792 16.031 1 97.31 89 PRO A O 1
ATOM 635 N N . TYR A 1 90 ? 1.129 1.338 15.898 1 97.44 90 TYR A N 1
ATOM 636 C CA . TYR A 1 90 ? 1.377 1.2 14.461 1 97.44 90 TYR A CA 1
ATOM 637 C C . TYR A 1 90 ? 2.865 1.028 14.18 1 97.44 90 TYR A C 1
ATOM 639 O O . TYR A 1 90 ? 3.705 1.603 14.883 1 97.44 90 TYR A O 1
ATOM 647 N N . THR A 1 91 ? 3.154 0.194 13.203 1 96.38 91 THR A N 1
ATOM 648 C CA . THR A 1 91 ? 4.438 0.191 12.508 1 96.38 91 THR A CA 1
ATOM 649 C C . THR A 1 91 ? 4.316 0.846 11.141 1 96.38 91 THR A C 1
ATOM 651 O O . THR A 1 91 ? 3.463 0.463 10.336 1 96.38 91 THR A O 1
ATOM 654 N N . ILE A 1 92 ? 5.195 1.841 10.828 1 97 92 ILE A N 1
ATOM 655 C CA . ILE A 1 92 ? 5.043 2.656 9.633 1 97 92 ILE A CA 1
ATOM 656 C C . ILE A 1 92 ? 6.309 2.559 8.781 1 97 92 ILE A C 1
ATOM 658 O O . ILE A 1 92 ? 7.422 2.664 9.297 1 97 92 ILE A O 1
ATOM 662 N N . THR A 1 93 ? 6.129 2.234 7.492 1 94.69 93 THR A N 1
ATOM 663 C CA . THR A 1 93 ? 7.16 2.383 6.473 1 94.69 93 THR A CA 1
ATOM 664 C C . THR A 1 93 ? 6.672 3.279 5.34 1 94.69 93 THR A C 1
ATOM 666 O O . THR A 1 93 ? 5.48 3.578 5.246 1 94.69 93 THR A O 1
ATOM 669 N N . SER A 1 94 ? 7.602 3.795 4.59 1 95 94 SER A N 1
ATOM 670 C CA . SER A 1 94 ? 7.223 4.586 3.426 1 95 94 SER A CA 1
ATOM 671 C C . SER A 1 94 ? 8.148 4.312 2.244 1 95 94 SER A C 1
ATOM 673 O O . SER A 1 94 ? 9.273 3.85 2.428 1 95 94 SER A O 1
ATOM 675 N N . SER A 1 95 ? 7.586 4.531 1.11 1 91.88 95 SER A N 1
ATOM 676 C CA . SER A 1 95 ? 8.336 4.457 -0.136 1 91.88 95 SER A CA 1
ATOM 677 C C . SER A 1 95 ? 7.941 5.582 -1.089 1 91.88 95 SER A C 1
ATOM 679 O O . SER A 1 95 ? 6.754 5.859 -1.268 1 91.88 95 SER A O 1
ATOM 681 N N . TRP A 1 96 ? 9 6.191 -1.639 1 93.38 96 TRP A N 1
ATOM 682 C CA . TRP A 1 96 ? 8.758 7.199 -2.666 1 93.38 96 TRP A CA 1
ATOM 683 C C . TRP A 1 96 ? 8.859 6.59 -4.059 1 93.38 96 TRP A C 1
ATOM 685 O O . TRP A 1 96 ? 9.688 5.715 -4.305 1 93.38 96 TRP A O 1
ATOM 695 N N . SER A 1 97 ? 8.016 7.121 -4.949 1 89.44 97 SER A N 1
ATOM 696 C CA . SER A 1 97 ? 8.023 6.656 -6.332 1 89.44 97 SER A CA 1
ATOM 697 C C . SER A 1 97 ? 7.895 7.82 -7.309 1 89.44 97 SER A C 1
ATOM 699 O O . SER A 1 97 ? 7.004 8.656 -7.164 1 89.44 97 SER A O 1
ATOM 701 N N . GLY A 1 98 ? 8.805 7.82 -8.281 1 89.56 98 GLY A N 1
ATOM 702 C CA . GLY A 1 98 ? 8.719 8.758 -9.391 1 89.56 98 GLY A CA 1
ATOM 703 C C . GLY A 1 98 ? 8.25 8.117 -10.688 1 89.56 98 GLY A C 1
ATOM 704 O O . GLY A 1 98 ? 8.586 8.586 -11.773 1 89.56 98 GLY A O 1
ATOM 705 N N . GLN A 1 99 ? 7.555 6.996 -10.547 1 82.31 99 GLN A N 1
ATOM 706 C CA . GLN A 1 99 ? 7.242 6.129 -11.68 1 82.31 99 GLN A CA 1
ATOM 707 C C . GLN A 1 99 ? 6.371 6.852 -12.703 1 82.31 99 GLN A C 1
ATOM 709 O O . GLN A 1 99 ? 6.289 6.438 -13.859 1 82.31 99 GLN A O 1
ATOM 714 N N . PHE A 1 100 ? 5.707 7.941 -12.297 1 84.31 100 PHE A N 1
ATOM 715 C CA . PHE A 1 100 ? 4.777 8.625 -13.188 1 84.31 100 PHE A CA 1
ATOM 716 C C . PHE A 1 100 ? 5.438 9.844 -13.828 1 84.31 100 PHE A C 1
ATOM 718 O O . PHE A 1 100 ? 4.762 10.672 -14.445 1 84.31 100 PHE A O 1
ATOM 725 N N . GLY A 1 101 ? 6.777 9.992 -13.602 1 83.56 101 GLY A N 1
ATOM 726 C CA . GLY A 1 101 ? 7.512 11.078 -14.227 1 83.56 101 GLY A CA 1
ATOM 727 C C . GLY A 1 101 ? 7.738 12.258 -13.297 1 83.56 101 GLY A C 1
ATOM 728 O O . GLY A 1 101 ? 7.297 12.242 -12.148 1 83.56 101 GLY A O 1
ATOM 729 N N . PRO A 1 102 ? 8.445 13.242 -13.922 1 86.12 102 PRO A N 1
ATOM 730 C CA . PRO A 1 102 ? 8.781 14.414 -13.109 1 86.12 102 PRO A CA 1
ATOM 731 C C . PRO A 1 102 ? 7.551 15.148 -12.594 1 86.12 102 PRO A C 1
ATOM 733 O O . PRO A 1 102 ? 6.551 15.266 -13.305 1 86.12 102 PRO A O 1
ATOM 736 N N . ASN A 1 103 ? 7.559 15.578 -11.383 1 87.38 103 ASN A N 1
ATOM 737 C CA . ASN A 1 103 ? 6.527 16.391 -10.734 1 87.38 103 ASN A CA 1
ATOM 738 C C . ASN A 1 103 ? 5.316 15.539 -10.352 1 87.38 103 ASN A C 1
ATOM 740 O O . ASN A 1 103 ? 4.297 16.078 -9.906 1 87.38 103 ASN A O 1
ATOM 744 N N . ASN A 1 104 ? 5.473 14.273 -10.586 1 89.44 104 ASN A N 1
ATOM 745 C CA . ASN A 1 104 ? 4.375 13.375 -10.234 1 89.44 104 ASN A CA 1
ATOM 746 C C . ASN A 1 104 ? 4.805 12.328 -9.211 1 89.44 104 ASN A C 1
ATOM 748 O O . ASN A 1 104 ? 4.273 11.219 -9.188 1 89.44 104 ASN A O 1
ATOM 752 N N . GLY A 1 105 ? 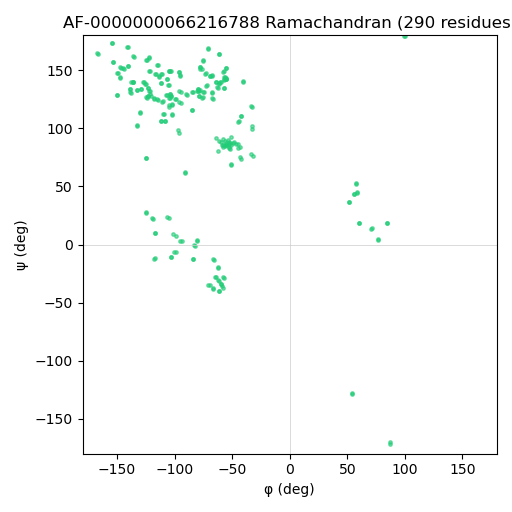5.867 12.703 -8.5 1 92 105 GLY A N 1
ATOM 753 C CA . GLY A 1 105 ? 6.324 11.828 -7.438 1 92 105 GLY A CA 1
ATOM 754 C C . GLY A 1 105 ? 5.367 11.758 -6.266 1 92 105 GLY A C 1
ATOM 755 O O . GLY A 1 105 ? 4.629 12.703 -6 1 92 105 GLY A O 1
ATOM 756 N N . PHE A 1 106 ? 5.289 10.594 -5.676 1 93.62 106 PHE A N 1
ATOM 757 C CA . PHE A 1 106 ? 4.434 10.445 -4.504 1 93.62 106 PHE A CA 1
ATOM 758 C C . PHE A 1 106 ? 5.051 9.484 -3.494 1 93.62 106 PHE A C 1
ATOM 760 O O . PHE A 1 106 ? 5.891 8.656 -3.852 1 93.62 106 PHE A O 1
ATOM 767 N N . THR A 1 107 ? 4.746 9.68 -2.227 1 95.44 107 THR A N 1
ATOM 768 C CA . THR A 1 107 ? 5.129 8.805 -1.123 1 95.44 107 THR A CA 1
ATOM 769 C C . THR A 1 107 ? 3.941 7.965 -0.657 1 95.44 107 THR A C 1
ATOM 771 O O . THR A 1 107 ? 2.848 8.492 -0.446 1 95.44 107 THR A O 1
ATOM 774 N N . THR A 1 108 ? 4.152 6.684 -0.631 1 95.06 108 THR A N 1
ATOM 775 C CA . THR A 1 108 ? 3.182 5.773 -0.037 1 95.06 108 THR A CA 1
ATOM 776 C C . THR A 1 108 ? 3.65 5.301 1.336 1 95.06 108 THR A C 1
ATOM 778 O O . THR A 1 108 ? 4.797 4.871 1.492 1 95.06 108 THR A O 1
ATOM 781 N N . PHE A 1 109 ? 2.725 5.449 2.262 1 96.38 109 PHE A N 1
ATOM 782 C CA . PHE A 1 109 ? 2.975 4.887 3.582 1 96.38 109 PHE A CA 1
ATOM 783 C C . PHE A 1 109 ? 2.336 3.51 3.711 1 96.38 109 PHE A C 1
ATOM 785 O O . PHE A 1 109 ? 1.367 3.199 3.014 1 96.38 109 PHE A O 1
ATOM 792 N N . ALA A 1 110 ? 2.957 2.648 4.492 1 96 110 ALA A N 1
ATOM 793 C CA . ALA A 1 110 ? 2.311 1.484 5.09 1 96 110 ALA A CA 1
ATOM 794 C C . ALA A 1 110 ? 2.117 1.677 6.59 1 96 110 ALA A C 1
ATOM 796 O O . ALA A 1 110 ? 3.088 1.69 7.352 1 96 110 ALA A O 1
ATOM 797 N N . VAL A 1 111 ? 0.889 1.908 6.906 1 97.69 111 VAL A N 1
ATOM 798 C CA . VAL A 1 111 ? 0.533 2.062 8.312 1 97.69 111 VAL A CA 1
ATOM 799 C C . VAL A 1 111 ? -0.116 0.778 8.828 1 97.69 111 VAL A C 1
ATOM 801 O O . VAL A 1 111 ? -1.265 0.479 8.492 1 97.69 111 VAL A O 1
ATOM 804 N N . THR A 1 112 ? 0.648 0.09 9.742 1 96.69 112 THR A N 1
ATOM 805 C CA . THR A 1 112 ? 0.239 -1.26 10.117 1 96.69 112 THR A CA 1
ATOM 806 C C . THR A 1 112 ? -0.094 -1.334 11.602 1 96.69 112 THR A C 1
ATOM 808 O O . THR A 1 112 ? 0.675 -0.86 12.445 1 96.69 112 THR A O 1
ATOM 811 N N . ASP A 1 113 ? -1.264 -1.798 11.867 1 96.5 113 ASP A N 1
ATOM 812 C CA . ASP A 1 113 ? -1.581 -2.303 13.203 1 96.5 113 ASP A CA 1
ATOM 813 C C . ASP A 1 113 ? -1.427 -3.822 13.266 1 96.5 113 ASP A C 1
ATOM 815 O O . ASP A 1 113 ? -2.352 -4.559 12.922 1 96.5 113 ASP A O 1
ATOM 819 N N . PHE A 1 114 ? -0.286 -4.184 13.719 1 91.94 114 PHE A N 1
ATOM 820 C CA . PHE A 1 114 ? 0.041 -5.602 13.633 1 91.94 114 PHE A CA 1
ATOM 821 C C . PHE A 1 114 ? -0.819 -6.418 14.586 1 91.94 114 PHE A C 1
ATOM 823 O O . PHE A 1 114 ? -1.185 -7.555 14.289 1 91.94 114 PHE A O 1
ATOM 830 N N . SER A 1 115 ? -1.114 -5.82 15.719 1 93.56 115 SER A N 1
ATOM 831 C CA . SER A 1 115 ? -1.939 -6.531 16.688 1 93.56 115 SER A CA 1
ATOM 832 C C . SER A 1 115 ? -3.314 -6.855 16.109 1 93.56 115 SER A C 1
ATOM 834 O O . SER A 1 115 ? -3.896 -7.895 16.438 1 93.56 115 SER A O 1
ATOM 836 N N . LYS A 1 116 ? -3.828 -6.043 15.25 1 94.94 116 LYS A N 1
ATOM 837 C CA . LYS A 1 116 ? -5.133 -6.246 14.625 1 94.94 116 LYS A CA 1
ATOM 838 C C . LYS A 1 116 ? -4.984 -6.852 13.227 1 94.94 116 LYS A C 1
ATOM 840 O O . LYS A 1 116 ? -5.977 -7.156 12.57 1 94.94 116 LYS A O 1
ATOM 845 N N . LYS A 1 117 ? -3.803 -6.949 12.797 1 93.56 117 LYS A N 1
ATOM 846 C CA . LYS A 1 117 ? -3.482 -7.457 11.469 1 93.56 117 LYS A CA 1
ATOM 847 C C . LYS A 1 117 ? -4.16 -6.621 10.383 1 93.56 117 LYS A C 1
ATOM 849 O O . LYS A 1 117 ? -4.758 -7.168 9.453 1 93.56 117 LYS A O 1
ATOM 854 N N . LEU A 1 118 ? -4.082 -5.309 10.555 1 96.81 118 LEU A N 1
ATOM 855 C CA . LEU A 1 118 ? -4.656 -4.355 9.609 1 96.81 118 LEU A CA 1
ATOM 856 C C . LEU A 1 118 ? -3.584 -3.42 9.062 1 96.81 118 LEU A C 1
ATOM 858 O O . LEU A 1 118 ? -2.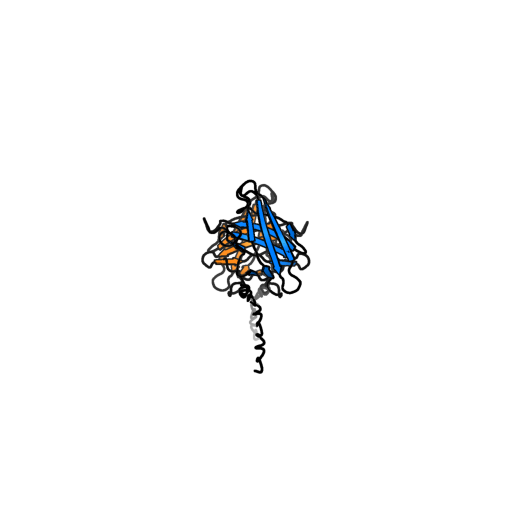621 -3.098 9.758 1 96.81 118 LEU A O 1
ATOM 862 N N . ILE A 1 119 ? -3.824 -3.01 7.844 1 96.88 119 ILE A N 1
ATOM 863 C CA . ILE A 1 119 ? -2.883 -2.094 7.207 1 96.88 119 ILE A CA 1
ATOM 864 C C . ILE A 1 119 ? -3.631 -1.157 6.262 1 96.88 119 ILE A C 1
ATOM 866 O O . ILE A 1 119 ? -4.613 -1.557 5.629 1 96.88 119 ILE A O 1
ATOM 870 N N . VAL A 1 120 ? -3.203 0.093 6.18 1 98.12 120 VAL A N 1
ATOM 871 C CA . VAL A 1 120 ? -3.621 1.016 5.133 1 98.12 120 VAL A CA 1
ATOM 872 C C . VAL A 1 120 ? -2.395 1.564 4.406 1 98.12 120 VAL A C 1
ATOM 874 O O . VAL A 1 120 ? -1.287 1.553 4.949 1 98.12 120 VAL A O 1
ATOM 877 N N . TRP A 1 121 ? -2.641 2.033 3.213 1 97.19 121 TRP A N 1
ATOM 878 C CA . TRP A 1 121 ? -1.556 2.547 2.383 1 97.19 121 TRP A CA 1
ATOM 879 C C . TRP A 1 121 ? -1.846 3.975 1.929 1 97.19 121 TRP A C 1
ATOM 881 O O . TRP A 1 121 ? -2.033 4.227 0.736 1 97.19 121 TRP A O 1
ATOM 891 N N . PRO A 1 122 ? -1.723 4.949 2.803 1 98.19 122 PRO A N 1
ATOM 892 C CA . PRO A 1 122 ? -1.889 6.34 2.381 1 98.19 122 PRO A CA 1
ATOM 893 C C . PRO A 1 122 ? -0.819 6.789 1.387 1 98.19 122 PRO A C 1
ATOM 895 O O . PRO A 1 122 ? 0.348 6.41 1.519 1 98.19 122 PRO A O 1
ATOM 898 N N . ALA A 1 123 ? -1.309 7.539 0.424 1 97 123 ALA A N 1
ATOM 899 C CA . ALA A 1 123 ? -0.395 8.055 -0.593 1 97 123 ALA A CA 1
ATOM 900 C C . ALA A 1 123 ? -0.563 9.562 -0.77 1 97 123 ALA A C 1
ATOM 902 O O . ALA A 1 123 ? -1.688 10.07 -0.792 1 97 123 ALA A O 1
ATOM 903 N N . TYR A 1 124 ? 0.568 10.227 -0.807 1 96.94 124 TYR A N 1
ATOM 904 C CA . TYR A 1 124 ? 0.572 11.68 -0.957 1 96.94 124 TYR A CA 1
ATOM 905 C C . TYR A 1 124 ? 1.568 12.109 -2.023 1 96.94 124 TYR A C 1
ATOM 907 O O . TYR A 1 124 ? 2.709 11.641 -2.045 1 96.94 124 TYR A O 1
ATOM 915 N N . THR A 1 125 ? 1.13 12.992 -2.93 1 95.69 125 THR A N 1
ATOM 916 C CA . THR A 1 125 ? 2.039 13.523 -3.941 1 95.69 125 THR A CA 1
ATOM 917 C C . THR A 1 125 ? 2.984 14.555 -3.33 1 95.69 125 THR A C 1
ATOM 919 O O . THR A 1 125 ? 2.672 15.164 -2.305 1 95.69 125 THR A O 1
ATOM 922 N N . ASP A 1 126 ? 4.098 14.727 -4.051 1 95.81 126 ASP A N 1
ATOM 923 C CA . ASP A 1 126 ? 5.027 15.766 -3.629 1 95.81 126 ASP A CA 1
ATOM 924 C C . ASP A 1 126 ? 4.355 17.141 -3.627 1 95.81 126 ASP A C 1
ATOM 926 O O . ASP A 1 126 ? 4.648 17.984 -2.775 1 95.81 126 ASP A O 1
ATOM 930 N N . VAL A 1 127 ? 3.465 17.328 -4.543 1 94.81 127 VAL A N 1
ATOM 931 C CA . VAL A 1 127 ? 2.781 18.609 -4.668 1 94.81 127 VAL A CA 1
ATOM 932 C C . VAL A 1 127 ? 1.896 18.844 -3.445 1 94.81 127 VAL A C 1
ATOM 934 O O . VAL A 1 127 ? 1.847 19.953 -2.91 1 94.81 127 VAL A O 1
ATOM 937 N N . GLN A 1 128 ? 1.247 17.828 -2.92 1 96.06 128 GLN A N 1
ATOM 938 C CA . GLN A 1 128 ? 0.33 17.953 -1.791 1 96.06 128 GLN A CA 1
ATOM 939 C C . GLN A 1 128 ? 1.063 18.406 -0.533 1 96.06 128 GLN A C 1
ATOM 941 O O . GLN A 1 128 ? 0.476 19.062 0.336 1 96.06 128 GLN A O 1
ATOM 946 N N . VAL A 1 129 ? 2.334 18.078 -0.436 1 97.56 129 VAL A N 1
ATOM 947 C CA . VAL A 1 129 ? 3.01 18.312 0.837 1 97.56 129 VAL A CA 1
ATOM 948 C C . VAL A 1 129 ? 4.125 19.328 0.654 1 97.56 129 VAL A C 1
ATOM 950 O O . VAL A 1 129 ? 4.918 19.562 1.568 1 97.56 129 VAL A O 1
ATOM 953 N N . GLN A 1 130 ? 4.125 19.891 -0.433 1 93.81 130 GLN A N 1
ATOM 954 C CA . GLN A 1 130 ? 5.188 20.844 -0.735 1 93.81 130 GLN A CA 1
ATOM 955 C C . GLN A 1 130 ? 5.188 22 0.257 1 93.81 130 GLN A C 1
ATOM 957 O O . GLN A 1 130 ? 4.125 22.484 0.659 1 93.81 130 GLN A O 1
ATOM 962 N N . ALA A 1 131 ? 6.477 22.438 0.676 1 92.81 131 ALA A N 1
ATOM 963 C CA . ALA A 1 131 ? 6.684 23.609 1.519 1 92.81 131 ALA A CA 1
ATOM 964 C C . ALA A 1 131 ? 5.984 23.453 2.867 1 92.81 131 ALA A C 1
ATOM 966 O O . ALA A 1 131 ? 5.559 24.438 3.475 1 92.81 131 ALA A O 1
ATOM 967 N N . GLY A 1 132 ? 5.645 22.25 3.252 1 96.19 132 GLY A N 1
ATOM 968 C CA . GLY A 1 132 ? 5.098 22.016 4.578 1 96.19 132 GLY A CA 1
ATOM 969 C C . GLY A 1 132 ? 3.604 22.25 4.66 1 96.19 132 GLY A C 1
ATOM 970 O O . GLY A 1 132 ? 3.064 22.453 5.75 1 96.19 132 GLY A O 1
ATOM 971 N N . LYS A 1 133 ? 2.924 22.25 3.521 1 97 133 LYS A N 1
ATOM 972 C CA . LYS A 1 133 ? 1.471 22.406 3.5 1 97 133 LYS A CA 1
ATOM 973 C C . LYS A 1 133 ? 0.791 21.234 4.211 1 97 133 LYS A C 1
ATOM 975 O O . LYS A 1 133 ? 1.2 20.078 4.059 1 97 133 LYS A O 1
ATOM 980 N N . VAL A 1 134 ? -0.206 21.641 5.047 1 98 134 VAL A N 1
ATOM 981 C CA . VAL A 1 134 ? -1.058 20.594 5.621 1 98 134 VAL A CA 1
ATOM 982 C C . VAL A 1 134 ? -2.035 20.094 4.562 1 98 134 VAL A C 1
ATOM 984 O O . VAL A 1 134 ? -2.73 20.875 3.92 1 98 134 VAL A O 1
ATOM 987 N N . VAL A 1 135 ? -2.039 18.812 4.367 1 98 135 VAL A N 1
ATOM 988 C CA . VAL A 1 135 ? -2.926 18.25 3.352 1 98 135 VAL A CA 1
ATOM 989 C C . VAL A 1 135 ? -4.379 1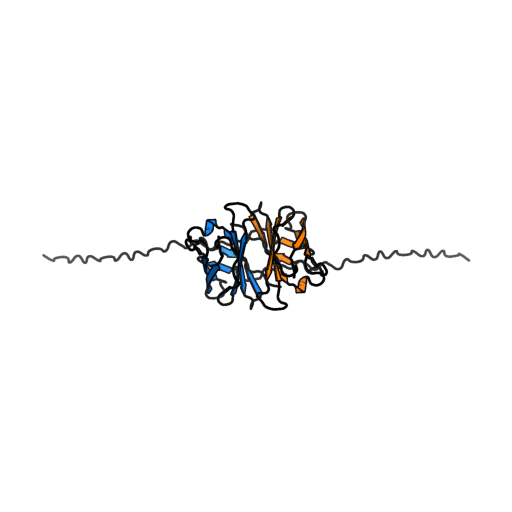8.438 3.777 1 98 135 VAL A C 1
ATOM 991 O O . VAL A 1 135 ? -4.758 18.078 4.895 1 98 135 VAL A O 1
ATOM 994 N N . SER A 1 136 ? -5.16 19.047 2.934 1 96.56 136 SER A N 1
ATOM 995 C CA . SER A 1 136 ? -6.586 19.266 3.143 1 96.56 136 SER A CA 1
ATOM 996 C C . SER A 1 136 ? -7.383 18.969 1.874 1 96.56 136 SER A C 1
ATOM 998 O O . SER A 1 136 ? -6.992 19.391 0.781 1 96.56 136 SER A O 1
ATOM 1000 N N . PRO A 1 137 ? -8.531 18.359 1.95 1 97.31 137 PRO A N 1
ATOM 1001 C CA . PRO A 1 137 ? -9.055 17.672 3.137 1 97.31 137 PRO A CA 1
ATOM 1002 C C . PRO A 1 137 ? -8.172 16.516 3.584 1 97.31 137 PRO A C 1
ATOM 1004 O O . PRO A 1 137 ? -7.266 16.109 2.854 1 97.31 137 PRO A O 1
ATOM 1007 N N . ASN A 1 138 ? -8.359 16.031 4.84 1 98.5 138 ASN A N 1
ATOM 1008 C CA . ASN A 1 138 ? -7.77 14.758 5.258 1 98.5 138 ASN A CA 1
ATOM 1009 C C . ASN A 1 138 ? -8.172 13.617 4.328 1 98.5 138 ASN A C 1
ATOM 1011 O O . ASN A 1 138 ? -9.258 13.641 3.748 1 98.5 138 ASN A O 1
ATOM 1015 N N . GLN A 1 139 ? -7.301 12.672 4.281 1 98.38 139 GLN A N 1
ATOM 1016 C CA . GLN A 1 139 ? -7.555 11.531 3.41 1 98.38 139 GLN A CA 1
ATOM 1017 C C . GLN A 1 139 ? -7.812 10.266 4.223 1 98.38 139 GLN A C 1
ATOM 1019 O O . GLN A 1 139 ? -7.141 10.016 5.227 1 98.38 139 GLN A O 1
ATOM 1024 N N . SER A 1 140 ? -8.805 9.484 3.758 1 98.69 140 SER A N 1
ATOM 1025 C CA . SER A 1 140 ? -9.18 8.242 4.426 1 98.69 140 SER A CA 1
ATOM 1026 C C . SER A 1 140 ? -8.938 7.039 3.521 1 98.69 140 SER A C 1
ATOM 1028 O O . SER A 1 140 ? -9.102 7.125 2.305 1 98.69 140 SER A O 1
ATOM 1030 N N . TYR A 1 141 ? -8.586 5.941 4.148 1 98.5 141 TYR A N 1
ATOM 1031 C CA . TYR A 1 141 ? -8.242 4.703 3.459 1 98.5 141 TYR A CA 1
ATOM 1032 C C . TYR A 1 141 ? -8.883 3.502 4.148 1 98.5 141 TYR A C 1
ATOM 1034 O O . TYR A 1 141 ? -8.906 3.428 5.379 1 98.5 141 TYR A O 1
ATOM 1042 N N . ALA A 1 142 ? -9.367 2.59 3.326 1 98.5 142 ALA A N 1
ATOM 1043 C CA . ALA A 1 142 ? -9.906 1.358 3.896 1 98.5 142 ALA A CA 1
ATOM 1044 C C . ALA A 1 142 ? -8.789 0.396 4.281 1 98.5 142 ALA A C 1
ATOM 1046 O O . ALA A 1 142 ? -7.91 0.093 3.469 1 98.5 142 ALA A O 1
ATOM 1047 N N . PRO A 1 143 ? -8.805 -0.086 5.52 1 98.56 143 PRO A N 1
ATOM 1048 C CA . PRO A 1 143 ? -7.785 -1.058 5.914 1 98.56 143 PRO A CA 1
ATOM 1049 C C . PRO A 1 143 ? -7.934 -2.396 5.195 1 98.56 143 PRO A C 1
ATOM 1051 O O . PRO A 1 143 ? -9.055 -2.83 4.914 1 98.56 143 PRO A O 1
ATOM 1054 N N . ALA A 1 144 ? -6.836 -2.93 4.945 1 97.75 144 ALA A N 1
ATOM 1055 C CA . ALA A 1 144 ? -6.77 -4.309 4.469 1 97.75 144 ALA A CA 1
ATOM 1056 C C . ALA A 1 144 ? -6.34 -5.254 5.582 1 97.75 144 ALA A C 1
ATOM 1058 O O . ALA A 1 144 ? -5.566 -4.875 6.469 1 97.75 144 ALA A O 1
ATOM 1059 N N . ASN A 1 145 ? -6.867 -6.508 5.465 1 96.62 145 ASN A N 1
ATOM 1060 C CA . ASN A 1 145 ? -6.375 -7.57 6.336 1 96.62 145 ASN A CA 1
ATOM 1061 C C . ASN A 1 145 ? -4.992 -8.055 5.906 1 96.62 145 ASN A C 1
ATOM 1063 O O . ASN A 1 145 ? -4.738 -8.25 4.719 1 96.62 145 ASN A O 1
ATOM 1067 N N . LEU A 1 146 ? -4.141 -8.117 6.883 1 91.38 146 LEU A N 1
ATOM 1068 C CA . LEU A 1 146 ? -2.871 -8.781 6.617 1 91.38 146 LEU A CA 1
ATOM 1069 C C . LEU A 1 146 ? -3.031 -10.297 6.691 1 91.38 146 LEU A C 1
ATOM 1071 O O . LEU A 1 146 ? -3.736 -10.812 7.566 1 91.38 146 LEU A O 1
ATOM 1075 N N . PRO A 1 147 ? -2.504 -11.016 5.66 1 82.19 147 PRO A N 1
ATOM 1076 C CA . PRO A 1 147 ? -2.674 -12.469 5.676 1 82.19 147 PRO A CA 1
ATOM 1077 C C . PRO A 1 147 ? -2.059 -13.125 6.914 1 82.19 147 PRO A C 1
ATOM 1079 O O . PRO A 1 147 ? -1.143 -12.562 7.52 1 82.19 147 PRO A O 1
ATOM 1082 N N . MET B 1 1 ? -35.844 67.625 36.75 1 35.94 1 MET B N 1
ATOM 1083 C CA . MET B 1 1 ? -35.188 67.188 35.531 1 35.94 1 MET B CA 1
ATOM 1084 C C . MET B 1 1 ? -34.625 65.75 35.688 1 35.94 1 MET B C 1
ATOM 1086 O O . MET B 1 1 ? -33.781 65.5 36.531 1 35.94 1 MET B O 1
ATOM 1090 N N . GLN B 1 2 ? -35.531 64.688 35.625 1 42.81 2 GLN B N 1
ATOM 1091 C CA . GLN B 1 2 ? -35.312 63.281 35.812 1 42.81 2 GLN B CA 1
ATOM 1092 C C . GLN B 1 2 ? -34.344 62.75 34.75 1 42.81 2 GLN B C 1
ATOM 1094 O O . GLN B 1 2 ? -34.562 62.906 33.562 1 42.81 2 GLN B O 1
ATOM 1099 N N . ILE B 1 3 ? -33.031 62.938 34.938 1 48.31 3 ILE B N 1
ATOM 1100 C CA . ILE B 1 3 ? -31.922 62.406 34.125 1 48.31 3 ILE B CA 1
ATOM 1101 C C . ILE B 1 3 ? -32.094 60.906 33.938 1 48.31 3 ILE B C 1
ATOM 1103 O O . ILE B 1 3 ? -32.188 60.156 34.875 1 48.31 3 ILE B O 1
ATOM 1107 N N . THR B 1 4 ? -32.75 60.469 32.844 1 46.5 4 THR B N 1
ATOM 1108 C CA . THR B 1 4 ? -32.906 59.125 32.312 1 46.5 4 THR B CA 1
ATOM 1109 C C . THR B 1 4 ? -31.531 58.469 32.094 1 46.5 4 THR B C 1
ATOM 1111 O O . THR B 1 4 ? -30.703 59 31.328 1 46.5 4 THR B O 1
ATOM 1114 N N . LYS B 1 5 ? -30.953 57.844 33.094 1 51.22 5 LYS B N 1
ATOM 1115 C CA . LYS B 1 5 ? -29.75 57 33 1 51.22 5 LYS B CA 1
ATOM 1116 C C . LYS B 1 5 ? -29.844 56 31.875 1 51.22 5 LYS B C 1
ATOM 1118 O O . LYS B 1 5 ? -30.766 55.156 31.859 1 51.22 5 LYS B O 1
ATOM 1123 N N . THR B 1 6 ? -29.406 56.406 30.641 1 43.25 6 THR B N 1
ATOM 1124 C CA . THR B 1 6 ? -29.312 55.469 29.516 1 43.25 6 THR B CA 1
ATOM 1125 C C . THR B 1 6 ? -28.281 54.375 29.812 1 43.25 6 THR B C 1
ATOM 1127 O O . THR B 1 6 ? -27.109 54.656 30.062 1 43.25 6 THR B O 1
ATOM 1130 N N . LEU B 1 7 ? -28.672 53.25 30.375 1 49.62 7 LEU B N 1
ATOM 1131 C CA . LEU B 1 7 ? -27.844 52.062 30.516 1 49.62 7 LEU B CA 1
ATOM 1132 C C . LEU B 1 7 ? -27.359 51.562 29.156 1 49.62 7 LEU B C 1
ATOM 1134 O O . LEU B 1 7 ? -28.156 51.219 28.281 1 49.62 7 LEU B O 1
ATOM 1138 N N . VAL B 1 8 ? -26.234 52.125 28.672 1 50.03 8 VAL B N 1
ATOM 1139 C CA . VAL B 1 8 ? -25.594 51.562 27.469 1 50.03 8 VAL B CA 1
ATOM 1140 C C . VAL B 1 8 ? -25.203 50.125 27.719 1 50.03 8 VAL B C 1
ATOM 1142 O O . VAL B 1 8 ? -24.391 49.812 28.594 1 50.03 8 VAL B O 1
ATOM 1145 N N . ALA B 1 9 ? -26.094 49.156 27.469 1 45.34 9 ALA B N 1
ATOM 1146 C CA . ALA B 1 9 ? -25.766 47.75 27.406 1 45.34 9 ALA B CA 1
ATOM 1147 C C . ALA B 1 9 ? -24.672 47.469 26.375 1 45.34 9 ALA B C 1
ATOM 1149 O O . ALA B 1 9 ? -24.859 47.75 25.188 1 45.34 9 ALA B O 1
ATOM 1150 N N . THR B 1 10 ? -23.406 47.594 26.703 1 43.59 10 THR B N 1
ATOM 1151 C CA . THR B 1 10 ? -22.359 47.125 25.828 1 43.59 10 THR B CA 1
ATOM 1152 C C . THR B 1 10 ? -22.578 45.656 25.453 1 43.59 10 THR B C 1
ATOM 1154 O O . THR B 1 10 ? -22.625 44.781 26.328 1 43.59 10 THR B O 1
ATOM 1157 N N . LEU B 1 11 ? -23.297 45.375 24.359 1 42.5 11 LEU B N 1
ATOM 1158 C CA . LEU B 1 11 ? -23.344 44.031 23.812 1 42.5 11 LEU B CA 1
ATOM 1159 C C . LEU B 1 11 ? -21.953 43.531 23.469 1 42.5 11 LEU B C 1
ATOM 1161 O O . LEU B 1 11 ? -21.234 44.125 22.672 1 42.5 11 LEU B O 1
ATOM 1165 N N . PHE B 1 12 ? -21.25 42.875 24.359 1 43.12 12 PHE B N 1
ATOM 1166 C CA . PHE B 1 12 ? -20.062 42.125 24.016 1 43.12 12 PHE B CA 1
ATOM 1167 C C . PHE B 1 12 ? -20.359 41.156 22.859 1 43.12 12 PHE B C 1
ATOM 1169 O O . PHE B 1 12 ? -21.234 40.312 22.953 1 43.12 12 PHE B O 1
ATOM 1176 N N . ALA B 1 13 ? -20.234 41.594 21.578 1 45.22 13 ALA B N 1
ATOM 1177 C CA . ALA B 1 13 ? -20.156 40.656 20.453 1 45.22 13 ALA B CA 1
ATOM 1178 C C . ALA B 1 13 ? -19.078 39.625 20.656 1 45.22 13 ALA B C 1
ATOM 1180 O O . ALA B 1 13 ? -17.891 39.938 20.734 1 45.22 13 ALA B O 1
ATOM 1181 N N . ALA B 1 14 ? -19.312 38.531 21.391 1 42 14 ALA B N 1
ATOM 1182 C CA . ALA B 1 14 ? -18.453 37.375 21.297 1 42 14 ALA B CA 1
ATOM 1183 C C . ALA B 1 14 ? -18.141 37.031 19.844 1 42 14 ALA B C 1
ATOM 1185 O O . ALA B 1 14 ? -19.062 36.812 19.047 1 42 14 ALA B O 1
ATOM 1186 N N . SER B 1 15 ? -17.109 37.594 19.141 1 42.72 15 SER B N 1
ATOM 1187 C CA . SER B 1 15 ? -16.625 37.062 17.875 1 42.72 15 SER B CA 1
ATOM 1188 C C . SER B 1 15 ? -16.531 35.531 17.938 1 42.72 15 SER B C 1
ATOM 1190 O O . SER B 1 15 ? -15.688 34.969 18.641 1 42.72 15 SER B O 1
ATOM 1192 N N . THR B 1 16 ? -17.656 34.875 17.875 1 43.34 16 THR B N 1
ATOM 1193 C CA . THR B 1 16 ? -17.5 33.438 17.578 1 43.34 16 THR B CA 1
ATOM 1194 C C . THR B 1 16 ? -16.625 33.25 16.344 1 43.34 16 THR B C 1
ATOM 1196 O O . THR B 1 16 ? -17.031 33.562 15.234 1 43.34 16 THR B O 1
ATOM 1199 N N . ALA B 1 17 ? -15.328 33.531 16.391 1 45.25 17 ALA B N 1
ATOM 1200 C CA . ALA B 1 17 ? -14.523 33 15.297 1 45.25 17 ALA B CA 1
ATOM 1201 C C . ALA B 1 17 ? -15.055 31.656 14.828 1 45.25 17 ALA B C 1
ATOM 1203 O O . ALA B 1 17 ? -15.008 30.672 15.578 1 45.25 17 ALA B O 1
ATOM 1204 N N . PHE B 1 18 ? -16.125 31.656 14.055 1 42.44 18 PHE B N 1
ATOM 1205 C CA . PHE B 1 18 ? -16.531 30.422 13.383 1 42.44 18 PHE B CA 1
ATOM 1206 C C . PHE B 1 18 ? -15.32 29.719 12.758 1 42.44 18 PHE B C 1
ATOM 1208 O O . PHE B 1 18 ? -14.625 30.297 11.922 1 42.44 18 PHE B O 1
ATOM 1215 N N . ALA B 1 19 ? -14.562 28.922 13.555 1 49.75 19 ALA B N 1
ATOM 1216 C CA . ALA B 1 19 ? -13.602 28.031 12.914 1 49.75 19 ALA B CA 1
ATOM 1217 C C . ALA B 1 19 ? -14.117 27.547 11.555 1 49.75 19 ALA B C 1
ATOM 1219 O O . ALA B 1 19 ? -15.281 27.188 11.422 1 49.75 19 ALA B O 1
ATOM 1220 N N . ALA B 1 20 ? -13.656 28.094 10.398 1 54.72 20 ALA B N 1
ATOM 1221 C CA . ALA B 1 20 ? -14.016 27.562 9.086 1 54.72 20 ALA B CA 1
ATOM 1222 C C . ALA B 1 20 ? -14.18 26.047 9.133 1 54.72 20 ALA B C 1
ATOM 1224 O O . ALA B 1 20 ? -13.367 25.344 9.742 1 54.72 20 ALA B O 1
ATOM 1225 N N . PRO B 1 21 ? -15.367 25.531 8.828 1 56.97 21 PRO B N 1
ATOM 1226 C CA . PRO B 1 21 ? -15.609 24.094 8.891 1 56.97 21 PRO B CA 1
ATOM 1227 C C . PRO B 1 21 ? -14.484 23.281 8.25 1 56.97 21 PRO B C 1
ATOM 1229 O O . PRO B 1 21 ? -13.961 23.672 7.199 1 56.97 21 PRO B O 1
ATOM 1232 N N . THR B 1 22 ? -13.633 22.641 8.992 1 68.88 22 THR B N 1
ATOM 1233 C CA . THR B 1 22 ? -12.672 21.703 8.43 1 68.88 22 THR B CA 1
ATOM 1234 C C . THR B 1 22 ? -13.328 20.828 7.371 1 68.88 22 THR B C 1
ATOM 1236 O O . THR B 1 22 ? -14.406 20.266 7.602 1 68.88 22 THR B O 1
ATOM 1239 N N . PRO B 1 23 ? -12.828 21.156 6.105 1 78.69 23 PRO B N 1
ATOM 1240 C CA . PRO B 1 23 ? -13.406 20.281 5.078 1 78.69 23 PRO B CA 1
ATOM 1241 C C . PRO B 1 23 ? -13.508 18.828 5.531 1 78.69 23 PRO B C 1
ATOM 1243 O O . PRO B 1 23 ? -12.672 18.359 6.305 1 78.69 23 PRO B O 1
ATOM 1246 N N . ALA B 1 24 ? -14.633 18.234 5.145 1 89.81 24 ALA B N 1
ATOM 1247 C CA . ALA B 1 24 ? -14.844 16.828 5.457 1 89.81 24 ALA B CA 1
ATOM 1248 C C . ALA B 1 24 ? -13.711 15.969 4.906 1 89.81 24 ALA B C 1
ATOM 1250 O O . ALA B 1 24 ? -13.141 16.281 3.857 1 89.81 24 ALA B O 1
ATOM 1251 N N . ASP B 1 25 ? -13.367 14.945 5.645 1 94 25 ASP B N 1
ATOM 1252 C CA . ASP B 1 25 ? -12.359 13.992 5.188 1 94 25 ASP B CA 1
ATOM 1253 C C . ASP B 1 25 ? -12.742 13.406 3.83 1 94 25 ASP B C 1
ATOM 1255 O O . ASP B 1 25 ? -13.922 13.32 3.492 1 94 25 ASP B O 1
ATOM 1259 N N . LYS B 1 26 ? -11.773 13.234 3.074 1 97 26 LYS B N 1
ATOM 1260 C CA . LYS B 1 26 ? -11.992 12.664 1.75 1 97 26 LYS B CA 1
ATOM 1261 C C . LYS B 1 26 ? -11.594 11.188 1.719 1 97 26 LYS B C 1
ATOM 1263 O O . LYS B 1 26 ? -10.438 10.844 1.999 1 97 26 LYS B O 1
ATOM 1268 N N . SER B 1 27 ? -12.555 10.297 1.389 1 97.94 27 SER B N 1
ATOM 1269 C CA . SER B 1 27 ? -12.18 8.914 1.122 1 97.94 27 SER B CA 1
ATOM 1270 C C . SER B 1 27 ? -11.359 8.797 -0.157 1 97.94 27 SER B C 1
ATOM 1272 O O . SER B 1 27 ? -11.766 9.297 -1.208 1 97.94 27 SER B O 1
ATOM 1274 N N . MET B 1 28 ? -10.258 8.102 -0.033 1 98.31 28 MET B N 1
ATOM 1275 C CA . MET B 1 28 ? -9.414 7.918 -1.211 1 98.31 28 MET B CA 1
ATOM 1276 C C . MET B 1 28 ? -9.75 6.609 -1.921 1 98.31 28 MET B C 1
ATOM 1278 O O . MET B 1 28 ? -9.141 6.277 -2.941 1 98.31 28 MET B O 1
ATOM 1282 N N . MET B 1 29 ? -10.758 5.898 -1.419 1 98.25 29 MET B N 1
ATOM 1283 C CA . MET B 1 29 ? -11.148 4.652 -2.072 1 98.25 29 MET B CA 1
ATOM 1284 C C . MET B 1 29 ? -11.977 4.926 -3.32 1 98.25 29 MET B C 1
ATOM 1286 O O . MET B 1 29 ? -12.867 5.777 -3.305 1 98.25 29 MET B O 1
ATOM 1290 N N . ALA B 1 30 ? -11.609 4.25 -4.387 1 98.12 30 ALA B N 1
ATOM 1291 C CA . ALA B 1 30 ? -12.344 4.418 -5.641 1 98.12 30 ALA B CA 1
ATOM 1292 C C . ALA B 1 30 ? -13.656 3.648 -5.609 1 98.12 30 ALA B C 1
ATOM 1294 O O . ALA B 1 30 ? -13.758 2.596 -4.973 1 98.12 30 ALA B O 1
ATOM 1295 N N . ALA B 1 31 ? -14.609 4.227 -6.395 1 96.12 31 ALA B N 1
ATOM 1296 C CA . ALA B 1 31 ? -15.914 3.576 -6.52 1 96.12 31 ALA B CA 1
ATOM 1297 C C . ALA B 1 31 ? -15.938 2.617 -7.703 1 96.12 31 ALA B C 1
ATOM 1299 O O . ALA B 1 31 ? -16.703 2.807 -8.648 1 96.12 31 ALA B O 1
ATOM 1300 N N . VAL B 1 32 ? -15.141 1.614 -7.695 1 97.81 32 VAL B N 1
ATOM 1301 C CA . VAL B 1 32 ? -15.039 0.563 -8.703 1 97.81 32 VAL B CA 1
ATOM 1302 C C . VAL B 1 32 ? -14.93 -0.798 -8.023 1 97.81 32 VAL B C 1
ATOM 1304 O O . VAL B 1 32 ? -14.68 -0.876 -6.816 1 97.81 32 VAL B O 1
ATOM 1307 N N . PRO B 1 33 ? -15.188 -1.887 -8.734 1 97.94 33 PRO B N 1
ATOM 1308 C CA . PRO B 1 33 ? -15.016 -3.205 -8.125 1 97.94 33 PRO B CA 1
ATOM 1309 C C . PRO B 1 33 ? -13.594 -3.432 -7.609 1 97.94 33 PRO B C 1
ATOM 1311 O O . PRO B 1 33 ? -12.641 -2.848 -8.141 1 97.94 33 PRO B O 1
ATOM 1314 N N . GLU B 1 34 ? -13.555 -4.223 -6.555 1 98.56 34 GLU B N 1
ATOM 1315 C CA . GLU B 1 34 ? -12.234 -4.672 -6.125 1 98.56 34 GLU B CA 1
ATOM 1316 C C . GLU B 1 34 ? -11.484 -5.359 -7.266 1 98.56 34 GLU B C 1
ATOM 1318 O O . GLU B 1 34 ? -12.094 -6.055 -8.086 1 98.56 34 GLU B O 1
ATOM 1323 N N . TRP B 1 35 ? -10.18 -5.102 -7.285 1 98.81 35 TRP B N 1
ATOM 1324 C CA . TRP B 1 35 ? -9.328 -5.863 -8.195 1 98.81 35 TRP B CA 1
ATOM 1325 C C . TRP B 1 35 ? -8.922 -7.191 -7.57 1 98.81 35 TRP B C 1
ATOM 1327 O O . TRP B 1 35 ? -8.477 -7.23 -6.418 1 98.81 35 TRP B O 1
ATOM 1337 N N . THR B 1 36 ? -9.086 -8.266 -8.352 1 98.81 36 THR B N 1
ATOM 1338 C CA . THR B 1 36 ? -8.648 -9.578 -7.895 1 98.81 36 THR B CA 1
ATOM 1339 C C . THR B 1 36 ? -7.297 -9.938 -8.5 1 98.81 36 THR B C 1
ATOM 1341 O O . THR B 1 36 ? -7.105 -9.836 -9.711 1 98.81 36 THR B O 1
ATOM 1344 N N . ILE B 1 37 ? -6.352 -10.258 -7.605 1 98.81 37 ILE B N 1
ATOM 1345 C CA . ILE B 1 37 ? -5.102 -10.867 -8.055 1 98.81 37 ILE B CA 1
ATOM 1346 C C . ILE B 1 37 ? -5.277 -12.375 -8.18 1 98.81 37 ILE B C 1
ATOM 1348 O O . ILE B 1 37 ? -5.508 -13.062 -7.184 1 98.81 37 ILE B O 1
ATOM 1352 N N . THR B 1 38 ? -5.145 -12.844 -9.453 1 98.62 38 THR B N 1
ATOM 1353 C CA . THR B 1 38 ? -5.539 -14.227 -9.695 1 98.62 38 THR B CA 1
ATOM 1354 C C . THR B 1 38 ? -4.312 -15.117 -9.875 1 98.62 38 THR B C 1
ATOM 1356 O O . THR B 1 38 ? -3.322 -14.703 -10.477 1 98.62 38 THR B O 1
ATOM 1359 N N . ASN B 1 39 ? -4.375 -16.297 -9.25 1 98.38 39 ASN B N 1
ATOM 1360 C CA . ASN B 1 39 ? -3.422 -17.375 -9.445 1 98.38 39 ASN B CA 1
ATOM 1361 C C . ASN B 1 39 ? -1.99 -16.922 -9.18 1 98.38 39 ASN B C 1
ATOM 1363 O O . ASN B 1 39 ? -1.081 -17.234 -9.953 1 98.38 39 ASN B O 1
ATOM 1367 N N . LEU B 1 40 ? -1.862 -16.188 -8.125 1 98.69 40 LEU B N 1
ATOM 1368 C CA . LEU B 1 40 ? -0.535 -15.672 -7.816 1 98.69 40 LEU B CA 1
ATOM 1369 C C . LEU B 1 40 ? 0.381 -16.781 -7.312 1 98.69 40 LEU B C 1
ATOM 1371 O O . LEU B 1 40 ? -0.024 -17.594 -6.477 1 98.69 40 LEU B O 1
ATOM 1375 N N . LYS B 1 41 ? 1.566 -16.719 -7.812 1 98.56 41 LYS B N 1
ATOM 1376 C CA . LYS B 1 41 ? 2.609 -17.672 -7.43 1 98.56 41 LYS B CA 1
ATOM 1377 C C . LYS B 1 41 ? 3.992 -17.031 -7.52 1 98.56 41 LYS B C 1
ATOM 1379 O O . LYS B 1 41 ? 4.234 -16.188 -8.375 1 98.56 41 LYS B O 1
ATOM 1384 N N . ARG B 1 42 ? 4.848 -17.484 -6.629 1 98.81 42 ARG B N 1
ATOM 1385 C CA . ARG B 1 42 ? 6.246 -17.078 -6.656 1 98.81 42 ARG B CA 1
ATOM 1386 C C . ARG B 1 42 ? 7.164 -18.281 -6.801 1 98.81 42 ARG B C 1
ATOM 1388 O O . ARG B 1 42 ? 7.051 -19.25 -6.047 1 98.81 42 ARG B O 1
ATOM 1395 N N . VAL B 1 43 ? 8.086 -18.219 -7.77 1 98.75 43 VAL B N 1
ATOM 1396 C CA . VAL B 1 43 ? 9.117 -19.234 -7.926 1 98.75 43 VAL B CA 1
ATOM 1397 C C . VAL B 1 43 ? 10.492 -18.578 -7.914 1 98.75 43 VAL B C 1
ATOM 1399 O O . VAL B 1 43 ? 10.758 -17.656 -8.688 1 98.75 43 VAL B O 1
ATOM 1402 N N . CYS B 1 44 ? 11.312 -19.125 -7.012 1 98.38 44 CYS B N 1
ATOM 1403 C CA . CYS B 1 44 ? 12.68 -18.609 -6.926 1 98.38 44 CYS B CA 1
ATOM 1404 C C 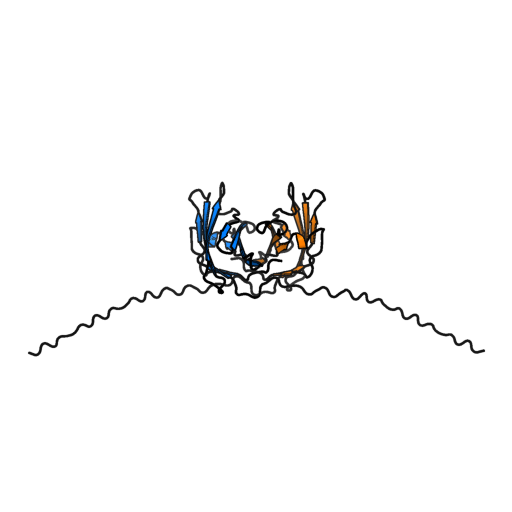. CYS B 1 44 ? 13.68 -19.641 -7.406 1 98.38 44 CYS B C 1
ATOM 1406 O O . CYS B 1 44 ? 13.453 -20.844 -7.262 1 98.38 44 CYS B O 1
ATOM 1408 N N . ASN B 1 45 ? 14.75 -19.094 -8.023 1 98.06 45 ASN B N 1
ATOM 1409 C CA . ASN B 1 45 ? 15.797 -20.031 -8.398 1 98.06 45 ASN B CA 1
ATOM 1410 C C . ASN B 1 45 ? 16.547 -20.562 -7.18 1 98.06 45 ASN B C 1
ATOM 1412 O O . ASN B 1 45 ? 16.375 -20.047 -6.07 1 98.06 45 ASN B O 1
ATOM 1416 N N . ALA B 1 46 ? 17.359 -21.594 -7.363 1 96.44 46 ALA B N 1
ATOM 1417 C CA . ALA B 1 46 ? 18.031 -22.297 -6.27 1 96.44 46 ALA B CA 1
ATOM 1418 C C . ALA B 1 46 ? 18.891 -21.328 -5.453 1 96.44 46 ALA B C 1
ATOM 1420 O O . ALA B 1 46 ? 18.969 -21.453 -4.227 1 96.44 46 ALA B O 1
ATOM 1421 N N . GLY B 1 47 ? 19.531 -20.359 -6.133 1 97.56 47 GLY B N 1
ATOM 1422 C CA . GLY B 1 47 ? 20.422 -19.422 -5.465 1 97.56 47 GLY B CA 1
ATOM 1423 C C . GLY B 1 47 ? 19.703 -18.266 -4.797 1 97.56 47 GLY B C 1
ATOM 1424 O O . GLY B 1 47 ? 20.328 -17.438 -4.141 1 97.56 47 GLY B O 1
ATOM 1425 N N . ASN B 1 48 ? 18.375 -18.312 -4.965 1 97.94 48 ASN B N 1
ATOM 1426 C CA . ASN B 1 48 ? 17.547 -17.234 -4.41 1 97.94 48 ASN B CA 1
ATOM 1427 C C . ASN B 1 48 ? 18.062 -15.867 -4.848 1 97.94 48 ASN B C 1
ATOM 1429 O O . ASN B 1 48 ? 18.125 -14.938 -4.039 1 97.94 48 ASN B O 1
ATOM 1433 N N . THR B 1 49 ? 18.547 -15.758 -6.09 1 98.44 49 THR B N 1
ATOM 1434 C CA . THR B 1 49 ? 19.016 -14.492 -6.66 1 98.44 49 THR B CA 1
ATOM 1435 C C . THR B 1 49 ? 17.969 -13.93 -7.621 1 98.44 49 THR B C 1
ATOM 1437 O O . THR B 1 49 ? 18.094 -12.781 -8.07 1 98.44 49 THR B O 1
ATOM 1440 N N . SER B 1 50 ? 17.016 -14.742 -7.906 1 98.56 50 SER B N 1
ATOM 1441 C CA . SER B 1 50 ? 15.938 -14.328 -8.789 1 98.56 50 SER B CA 1
ATOM 1442 C C . SER B 1 50 ? 14.633 -15.031 -8.445 1 98.56 50 SER B C 1
ATOM 1444 O O . SER B 1 50 ? 14.602 -16.25 -8.297 1 98.56 50 SER B O 1
ATOM 1446 N N . CYS B 1 51 ? 13.562 -14.273 -8.273 1 98.75 51 CYS B N 1
ATOM 1447 C CA . CYS B 1 51 ? 12.219 -14.82 -8.055 1 98.75 51 CYS B CA 1
ATOM 1448 C C . CYS B 1 51 ? 11.258 -14.32 -9.125 1 98.75 51 CYS B C 1
ATOM 1450 O O . CYS B 1 51 ? 11.258 -13.133 -9.469 1 98.75 51 CYS B O 1
ATOM 1452 N N . THR B 1 52 ? 10.523 -15.227 -9.688 1 98.81 52 THR B N 1
ATOM 1453 C CA . THR B 1 52 ? 9.484 -14.898 -10.664 1 98.81 52 THR B CA 1
ATOM 1454 C C . THR B 1 52 ? 8.102 -15.023 -10.039 1 98.81 52 THR B C 1
ATOM 1456 O O . THR B 1 52 ? 7.738 -16.078 -9.508 1 98.81 52 THR B O 1
ATOM 1459 N N . TRP B 1 53 ? 7.422 -13.883 -10.055 1 98.81 53 TRP B N 1
ATOM 1460 C CA . TRP B 1 53 ? 6.008 -13.844 -9.688 1 98.81 53 TRP B CA 1
ATOM 1461 C C . TRP B 1 53 ? 5.129 -13.914 -10.93 1 98.81 53 TRP B C 1
ATOM 1463 O O . TRP B 1 53 ? 5.371 -13.203 -11.914 1 98.81 53 TRP B O 1
ATOM 1473 N N . THR B 1 54 ? 4.148 -14.781 -10.891 1 98.88 54 THR B N 1
ATOM 1474 C CA . THR B 1 54 ? 3.129 -14.836 -11.93 1 98.88 54 THR B CA 1
ATOM 1475 C C . THR B 1 54 ? 1.734 -14.672 -11.336 1 98.88 54 THR B C 1
ATOM 1477 O O . THR B 1 54 ? 1.437 -15.219 -10.273 1 98.88 54 THR B O 1
ATOM 1480 N N . PHE B 1 55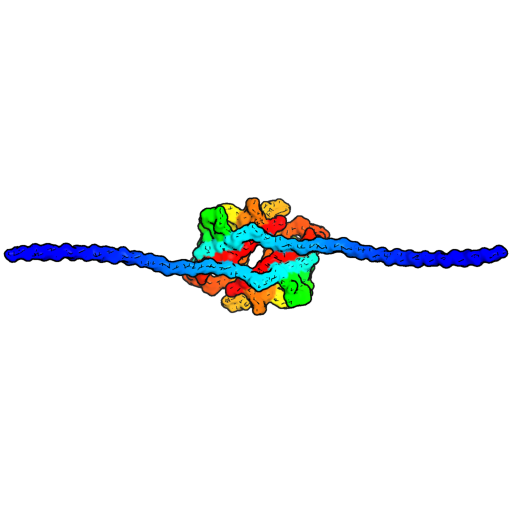 ? 0.911 -13.836 -11.984 1 98.88 55 PHE B N 1
ATOM 1481 C CA . PHE B 1 55 ? -0.446 -13.602 -11.508 1 98.88 55 PHE B CA 1
ATOM 1482 C C . PHE B 1 55 ? -1.276 -12.883 -12.562 1 98.88 55 PHE B C 1
ATOM 1484 O O . PHE B 1 55 ? -0.734 -12.391 -13.555 1 98.88 55 PHE B O 1
ATOM 1491 N N . GLY B 1 56 ? -2.555 -12.906 -12.375 1 98.81 56 GLY B N 1
ATOM 1492 C CA . GLY B 1 56 ? -3.467 -12.078 -13.156 1 98.81 56 GLY B CA 1
ATOM 1493 C C . GLY B 1 56 ? -3.996 -10.891 -12.383 1 98.81 56 GLY B C 1
ATOM 1494 O O . GLY B 1 56 ? -4.125 -10.938 -11.164 1 98.81 56 GLY B O 1
ATOM 1495 N N . VAL B 1 57 ? -4.258 -9.844 -13.133 1 98.88 57 VAL B N 1
ATOM 1496 C CA . VAL B 1 57 ? -5.008 -8.719 -12.594 1 98.88 57 VAL B CA 1
ATOM 1497 C C . VAL B 1 57 ? -6.395 -8.664 -13.227 1 98.88 57 VAL B C 1
ATOM 1499 O O . VAL B 1 57 ? -6.527 -8.391 -14.422 1 98.88 57 VAL B O 1
ATOM 1502 N N . ASP B 1 58 ? -7.383 -8.93 -12.391 1 98.75 58 ASP B N 1
ATOM 1503 C CA . ASP B 1 58 ? -8.781 -8.93 -12.82 1 98.75 58 ASP B CA 1
ATOM 1504 C C . ASP B 1 58 ? -9.547 -7.77 -12.188 1 98.75 58 ASP B C 1
ATOM 1506 O O . ASP B 1 58 ? -9.891 -7.824 -11 1 98.75 58 ASP B O 1
ATOM 1510 N N . THR B 1 59 ? -9.852 -6.766 -12.984 1 98.5 59 THR B N 1
ATOM 1511 C CA . THR B 1 59 ? -10.586 -5.609 -12.477 1 98.5 59 THR B CA 1
ATOM 1512 C C . THR B 1 59 ? -12.086 -5.875 -12.484 1 98.5 59 THR B C 1
ATOM 1514 O O . THR B 1 59 ? -12.859 -5.113 -11.898 1 98.5 59 THR B O 1
ATOM 1517 N N . HIS B 1 60 ? -12.461 -6.91 -13.141 1 97.88 60 HIS B N 1
ATOM 1518 C CA . HIS B 1 60 ? -13.852 -7.316 -13.312 1 97.88 60 HIS B CA 1
ATOM 1519 C C . HIS B 1 60 ? -14.586 -6.363 -14.25 1 97.88 60 HIS B C 1
ATOM 1521 O O . HIS B 1 60 ? -15.82 -6.312 -14.234 1 97.88 60 HIS B O 1
ATOM 1527 N N . LEU B 1 61 ? -13.781 -5.523 -14.977 1 96.19 61 LEU B N 1
ATOM 1528 C CA . LEU B 1 61 ? -14.344 -4.605 -15.961 1 96.19 61 LEU B CA 1
ATOM 1529 C C . LEU B 1 61 ? -13.828 -4.934 -17.359 1 96.19 61 LEU B C 1
ATOM 1531 O O . LEU B 1 61 ? -14.281 -4.352 -18.344 1 96.19 61 LEU B O 1
ATOM 1535 N N . ALA B 1 62 ? -12.836 -5.746 -17.469 1 93.31 62 ALA B N 1
ATOM 1536 C CA . ALA B 1 62 ? -12.227 -6.23 -18.703 1 93.31 62 ALA B CA 1
ATOM 1537 C C . ALA B 1 62 ? -11.555 -7.586 -18.484 1 93.31 62 ALA B C 1
ATOM 1539 O O . ALA B 1 62 ? -11.531 -8.109 -17.375 1 93.31 62 ALA B O 1
ATOM 1540 N N . THR B 1 63 ? -11.07 -8.18 -19.625 1 96.75 63 THR B N 1
ATOM 1541 C CA . THR B 1 63 ? -10.328 -9.43 -19.516 1 96.75 63 THR B CA 1
ATOM 1542 C C . THR B 1 63 ? -9.125 -9.258 -18.594 1 96.75 63 THR B C 1
ATOM 1544 O O . THR B 1 63 ? -8.422 -8.25 -18.656 1 96.75 63 THR B O 1
ATOM 1547 N N . ALA B 1 64 ? -8.945 -10.211 -17.719 1 97.88 64 ALA B N 1
ATOM 1548 C CA . ALA B 1 64 ? -7.82 -10.164 -16.797 1 97.88 64 ALA B CA 1
ATOM 1549 C C . ALA B 1 64 ? -6.492 -10.07 -17.547 1 97.88 64 ALA B C 1
ATOM 1551 O O . ALA B 1 64 ? -6.328 -10.688 -18.594 1 97.88 64 ALA B O 1
ATOM 1552 N N . THR B 1 65 ? -5.543 -9.289 -17.016 1 98.75 65 THR B N 1
ATOM 1553 C CA . THR B 1 65 ? -4.199 -9.156 -17.562 1 98.75 65 THR B CA 1
ATOM 1554 C C . THR B 1 65 ? -3.23 -10.109 -16.875 1 98.75 65 THR B C 1
ATOM 1556 O O . THR B 1 65 ? -3.084 -10.07 -15.648 1 98.75 65 THR B O 1
ATOM 1559 N N . SER B 1 66 ? -2.578 -10.992 -17.609 1 98.75 66 SER B N 1
ATOM 1560 C CA . SER B 1 66 ? -1.556 -11.875 -17.062 1 98.75 66 SER B CA 1
ATOM 1561 C C . SER B 1 66 ? -0.22 -11.156 -16.906 1 98.75 66 SER B C 1
ATOM 1563 O O . SER B 1 66 ? 0.246 -10.5 -17.844 1 98.75 66 SER B O 1
ATOM 1565 N N . CYS B 1 67 ? 0.368 -11.352 -15.758 1 98.81 67 CYS B N 1
ATOM 1566 C CA . CYS B 1 67 ? 1.604 -10.625 -15.469 1 98.81 67 CYS B CA 1
ATOM 1567 C C . CYS B 1 67 ? 2.711 -11.586 -15.047 1 98.81 67 CYS B C 1
ATOM 1569 O O . CYS B 1 67 ? 2.459 -12.555 -14.32 1 98.81 67 CYS B O 1
ATOM 1571 N N . THR B 1 68 ? 3.865 -11.336 -15.508 1 98.81 68 THR B N 1
ATOM 1572 C CA . THR B 1 68 ? 5.121 -11.898 -15.016 1 98.81 68 THR B CA 1
ATOM 1573 C C . THR B 1 68 ? 6.004 -10.805 -14.422 1 98.81 68 THR B C 1
ATOM 1575 O O . THR B 1 68 ? 6.266 -9.789 -15.07 1 98.81 68 THR B O 1
ATOM 1578 N N . TYR B 1 69 ? 6.398 -10.992 -13.227 1 98.62 69 TYR B N 1
ATOM 1579 C CA . TYR B 1 69 ? 7.141 -10.008 -12.445 1 98.62 69 TYR B CA 1
ATOM 1580 C C . TYR B 1 69 ? 8.375 -10.633 -11.812 1 98.62 69 TYR B C 1
ATOM 1582 O O . TYR B 1 69 ? 8.266 -11.492 -10.93 1 98.62 69 TYR B O 1
ATOM 1590 N N . VAL B 1 70 ? 9.547 -10.156 -12.281 1 98.75 70 VAL B N 1
ATOM 1591 C CA . VAL B 1 70 ? 10.797 -10.766 -11.836 1 98.75 70 VAL B CA 1
ATOM 1592 C C . VAL B 1 70 ? 11.508 -9.82 -10.875 1 98.75 70 VAL B C 1
ATOM 1594 O O . VAL B 1 70 ? 11.672 -8.633 -11.156 1 98.75 70 VAL B O 1
ATOM 1597 N N . VAL B 1 71 ? 11.875 -10.367 -9.727 1 98.31 71 VAL B N 1
ATOM 1598 C CA . VAL B 1 71 ? 12.672 -9.664 -8.734 1 98.31 71 VAL B CA 1
ATOM 1599 C C . VAL B 1 71 ? 14.07 -10.281 -8.672 1 98.31 71 VAL B C 1
ATOM 1601 O O . VAL B 1 71 ? 14.219 -11.484 -8.445 1 98.31 71 VAL B O 1
ATOM 1604 N N . LYS B 1 72 ? 15.031 -9.461 -8.875 1 98.19 72 LYS B N 1
ATOM 1605 C CA . LYS B 1 72 ? 16.422 -9.906 -8.797 1 98.19 72 LYS B CA 1
ATOM 1606 C C . LYS B 1 72 ? 17.141 -9.25 -7.617 1 98.19 72 LYS B C 1
ATOM 1608 O O . LYS B 1 72 ? 16.844 -8.109 -7.262 1 98.19 72 LYS B O 1
ATOM 1613 N N . ALA B 1 73 ? 18.016 -10.008 -7.016 1 97.56 73 ALA B N 1
ATOM 1614 C CA . ALA B 1 73 ? 18.906 -9.531 -5.957 1 97.56 73 ALA B CA 1
ATOM 1615 C C . ALA B 1 73 ? 20.188 -10.352 -5.906 1 97.56 73 ALA B C 1
ATOM 1617 O O . ALA B 1 73 ? 20.25 -11.453 -6.453 1 97.56 73 ALA B O 1
ATOM 1618 N N . ASN B 1 74 ? 21.234 -9.758 -5.344 1 97 74 ASN B N 1
ATOM 1619 C CA . ASN B 1 74 ? 22.469 -10.5 -5.184 1 97 74 ASN B CA 1
ATOM 1620 C C . ASN B 1 74 ? 22.281 -11.727 -4.297 1 97 74 ASN B C 1
ATOM 1622 O O . ASN B 1 74 ? 22.938 -12.758 -4.508 1 97 74 ASN B O 1
ATOM 1626 N N . ALA B 1 75 ? 21.531 -11.562 -3.301 1 96.62 75 ALA B N 1
ATOM 1627 C CA . ALA B 1 75 ? 21.109 -12.641 -2.408 1 96.62 75 ALA B CA 1
ATOM 1628 C C . ALA B 1 75 ? 19.703 -12.391 -1.866 1 96.62 75 ALA B C 1
ATOM 1630 O O . ALA B 1 75 ? 19.266 -11.242 -1.779 1 96.62 75 ALA B O 1
ATOM 1631 N N . ASN B 1 76 ? 18.969 -13.414 -1.524 1 97.19 76 ASN B N 1
ATOM 1632 C CA . ASN B 1 76 ? 17.656 -13.359 -0.886 1 97.19 76 ASN B CA 1
ATOM 1633 C C . ASN B 1 76 ? 16.656 -12.555 -1.72 1 97.19 76 ASN B C 1
ATOM 1635 O O . ASN B 1 76 ? 16.016 -11.633 -1.212 1 97.19 76 ASN B O 1
ATOM 1639 N N . ALA B 1 77 ? 16.531 -12.891 -3.008 1 98.06 77 ALA B N 1
ATOM 1640 C CA . ALA B 1 77 ? 15.586 -12.242 -3.91 1 98.06 77 ALA B CA 1
ATOM 1641 C C . ALA B 1 77 ? 14.156 -12.352 -3.383 1 98.06 77 ALA B C 1
ATOM 1643 O O . ALA B 1 77 ? 13.328 -11.469 -3.619 1 98.06 77 ALA B O 1
ATOM 1644 N N . SER B 1 78 ? 13.867 -13.43 -2.617 1 97.38 78 SER B N 1
ATOM 1645 C CA . SER B 1 78 ? 12.547 -13.633 -2.037 1 97.38 78 SER B CA 1
ATOM 1646 C C . SER B 1 78 ? 12.227 -12.562 -0.994 1 97.38 78 SER B C 1
ATOM 1648 O O . SER B 1 78 ? 11.078 -12.43 -0.567 1 97.38 78 SER B O 1
ATOM 1650 N N . GLN B 1 79 ? 13.203 -11.797 -0.565 1 96 79 GLN B N 1
ATOM 1651 C CA . GLN B 1 79 ? 13.055 -10.766 0.456 1 96 79 GLN B CA 1
ATOM 1652 C C . GLN B 1 79 ? 13.539 -9.414 -0.052 1 96 79 GLN B C 1
ATOM 1654 O O . GLN B 1 79 ? 14.086 -8.617 0.712 1 96 79 GLN B O 1
ATOM 1659 N N . ALA B 1 80 ? 13.461 -9.234 -1.344 1 95.31 80 ALA B N 1
ATOM 1660 C CA . ALA B 1 80 ? 13.938 -8 -1.96 1 95.31 80 ALA B CA 1
ATOM 1661 C C . ALA B 1 80 ? 12.789 -7.207 -2.57 1 95.31 80 ALA B C 1
ATOM 1663 O O . ALA B 1 80 ? 11.711 -7.754 -2.818 1 95.31 80 ALA B O 1
ATOM 1664 N N . SER B 1 81 ? 12.977 -5.91 -2.674 1 92.62 81 SER B N 1
ATOM 1665 C CA . SER B 1 81 ? 12.07 -5.055 -3.434 1 92.62 81 SER B CA 1
ATOM 1666 C C . SER B 1 81 ? 12.32 -5.176 -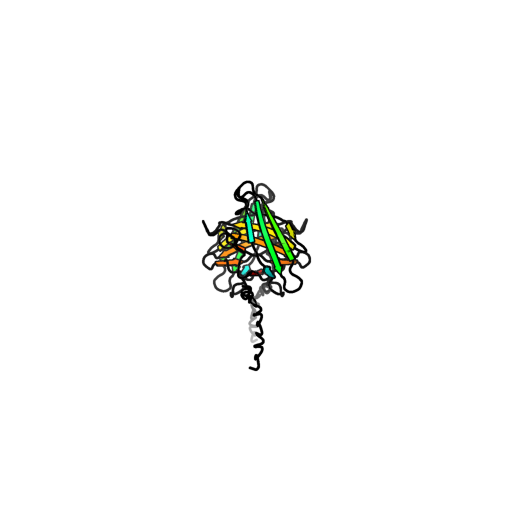4.934 1 92.62 81 SER B C 1
ATOM 1668 O O . SER B 1 81 ? 13.414 -5.562 -5.355 1 92.62 81 SER B O 1
ATOM 1670 N N . GLY B 1 82 ? 11.258 -4.918 -5.656 1 94.44 82 GLY B N 1
ATOM 1671 C CA . GLY B 1 82 ? 11.391 -5.066 -7.094 1 94.44 82 GLY B CA 1
ATOM 1672 C C . GLY B 1 82 ? 10.656 -3.992 -7.875 1 94.44 82 GLY B C 1
ATOM 1673 O O . GLY B 1 82 ? 9.836 -3.262 -7.316 1 94.44 82 GLY B O 1
ATOM 1674 N N . GLY B 1 83 ? 10.953 -3.986 -9.242 1 93.56 83 GLY B N 1
ATOM 1675 C CA . GLY B 1 83 ? 10.289 -3.1 -10.188 1 93.56 83 GLY B CA 1
ATOM 1676 C C . GLY B 1 83 ? 10.969 -1.746 -10.305 1 93.56 83 GLY B C 1
ATOM 1677 O O . GLY B 1 83 ? 12.109 -1.577 -9.883 1 93.56 83 GLY B O 1
ATOM 1678 N N . PRO B 1 84 ? 10.312 -0.879 -10.961 1 93.19 84 PRO B N 1
ATOM 1679 C CA . PRO B 1 84 ? 8.992 -1.019 -11.578 1 93.19 84 PRO B CA 1
ATOM 1680 C C . PRO B 1 84 ? 9.016 -1.902 -12.828 1 93.19 84 PRO B C 1
ATOM 1682 O O . PRO B 1 84 ? 10.031 -1.98 -13.516 1 93.19 84 PRO B O 1
ATOM 1685 N N . VAL B 1 85 ? 7.91 -2.631 -13.062 1 96.44 85 VAL B N 1
ATOM 1686 C CA . VAL B 1 85 ? 7.652 -3.42 -14.266 1 96.44 85 VAL B CA 1
ATOM 1687 C C . VAL B 1 85 ? 6.312 -3.008 -14.875 1 96.44 85 VAL B C 1
ATOM 1689 O O . VAL B 1 85 ? 5.344 -2.766 -14.148 1 96.44 85 VAL B O 1
ATOM 1692 N N . THR B 1 86 ? 6.285 -2.887 -16.234 1 96.56 86 THR B N 1
ATOM 1693 C CA . THR B 1 86 ? 5.031 -2.641 -16.922 1 96.56 86 THR B CA 1
ATOM 1694 C C . THR B 1 86 ? 4.352 -3.957 -17.297 1 96.56 86 THR B C 1
ATOM 1696 O O . THR B 1 86 ? 4.992 -4.863 -17.844 1 96.56 86 THR B O 1
ATOM 1699 N N . CYS B 1 87 ? 3.104 -4.062 -16.953 1 98.12 87 CYS B N 1
ATOM 1700 C CA . CYS B 1 87 ? 2.25 -5.195 -17.297 1 98.12 87 CYS B CA 1
ATOM 1701 C C . CYS B 1 87 ? 0.906 -4.723 -17.844 1 98.12 87 CYS B C 1
ATOM 1703 O O . CYS B 1 87 ? -0.001 -4.406 -17.062 1 98.12 87 CYS B O 1
ATOM 1705 N N . GLY B 1 88 ? 0.773 -4.801 -19.172 1 97.62 88 GLY B N 1
ATOM 1706 C CA . GLY B 1 88 ? -0.419 -4.172 -19.719 1 97.62 88 GLY B CA 1
ATOM 1707 C C . GLY B 1 88 ? -0.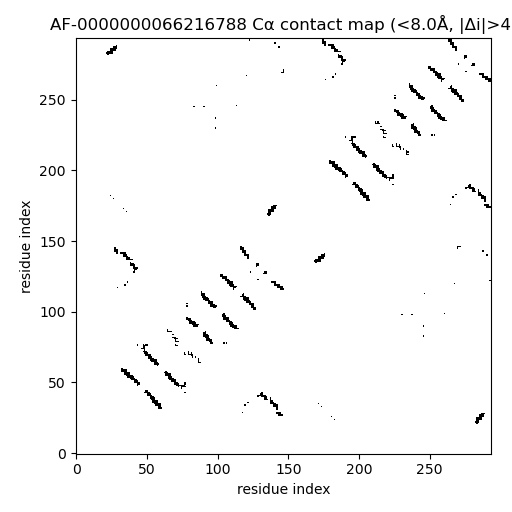576 -2.723 -19.297 1 97.62 88 GLY B C 1
ATOM 1708 O O . GLY B 1 88 ? 0.354 -1.926 -19.438 1 97.62 88 GLY B O 1
ATOM 1709 N N . PRO B 1 89 ? -1.713 -2.379 -18.797 1 97.25 89 PRO B N 1
ATOM 1710 C CA . PRO B 1 89 ? -1.925 -0.992 -18.391 1 97.25 89 PRO B CA 1
ATOM 1711 C C . PRO B 1 89 ? -1.317 -0.69 -17.016 1 97.25 89 PRO B C 1
ATOM 1713 O O . PRO B 1 89 ? -1.392 0.446 -16.547 1 97.25 89 PRO B O 1
ATOM 1716 N N . TYR B 1 90 ? -0.66 -1.655 -16.469 1 97.38 90 TYR B N 1
ATOM 1717 C CA . TYR B 1 90 ? -0.259 -1.492 -15.07 1 97.38 90 TYR B CA 1
ATOM 1718 C C . TYR B 1 90 ? 1.239 -1.238 -14.961 1 97.38 90 TYR B C 1
ATOM 1720 O O . TYR B 1 90 ? 2.025 -1.768 -15.75 1 97.38 90 TYR B O 1
ATOM 1728 N N . THR B 1 91 ? 1.59 -0.377 -14.023 1 96 91 THR B N 1
ATOM 1729 C CA . THR B 1 91 ? 2.943 -0.298 -13.484 1 96 91 THR B CA 1
ATOM 1730 C C . THR B 1 91 ? 3.014 -0.955 -12.109 1 96 91 THR B C 1
ATOM 1732 O O . THR B 1 91 ? 2.234 -0.621 -11.211 1 96 91 THR B O 1
ATOM 1735 N N . ILE B 1 92 ? 3.98 -1.896 -11.906 1 96.81 92 ILE B N 1
ATOM 1736 C CA . ILE B 1 92 ? 4.016 -2.709 -10.695 1 96.81 92 ILE B CA 1
ATOM 1737 C C . ILE B 1 92 ? 5.363 -2.533 -10 1 96.81 92 ILE B C 1
ATOM 1739 O O . ILE B 1 92 ? 6.414 -2.578 -10.641 1 96.81 92 ILE B O 1
ATOM 1743 N N . THR B 1 93 ? 5.312 -2.197 -8.703 1 94.38 93 THR B N 1
ATOM 1744 C CA . THR B 1 93 ? 6.461 -2.279 -7.809 1 94.38 93 THR B CA 1
ATOM 1745 C C . THR B 1 93 ? 6.16 -3.195 -6.625 1 94.38 93 THR B C 1
ATOM 1747 O O . THR B 1 93 ? 5.004 -3.555 -6.395 1 94.38 93 THR B O 1
ATOM 1750 N N . SER B 1 94 ? 7.191 -3.654 -5.977 1 95 94 SER B N 1
ATOM 1751 C CA . SER B 1 94 ? 6.996 -4.457 -4.773 1 95 94 SER B CA 1
ATOM 1752 C C . SER B 1 94 ? 8.031 -4.117 -3.709 1 95 94 SER B C 1
ATOM 1754 O O . SER B 1 94 ? 9.102 -3.592 -4.02 1 95 94 SER B O 1
ATOM 1756 N N . SER B 1 95 ? 7.617 -4.352 -2.518 1 91.94 95 SER B N 1
ATOM 1757 C CA . SER B 1 95 ? 8.508 -4.223 -1.367 1 91.94 95 SER B CA 1
ATOM 1758 C C . SER B 1 95 ? 8.289 -5.355 -0.371 1 91.94 95 SER B C 1
ATOM 1760 O O . SER B 1 95 ? 7.145 -5.703 -0.055 1 91.94 95 SER B O 1
ATOM 1762 N N . TRP B 1 96 ? 9.422 -5.91 0.054 1 93.56 96 TRP B N 1
ATOM 1763 C CA . TRP B 1 96 ? 9.359 -6.922 1.104 1 93.56 96 TRP B CA 1
ATOM 1764 C C . TRP B 1 96 ? 9.586 -6.297 2.477 1 93.56 96 TRP B C 1
ATOM 1766 O O . TRP B 1 96 ? 10.391 -5.371 2.617 1 93.56 96 TRP B O 1
ATOM 1776 N N . SER B 1 97 ? 8.883 -6.855 3.457 1 90.31 97 SER B N 1
ATOM 1777 C CA . SER B 1 97 ? 9.039 -6.371 4.824 1 90.31 97 SER B CA 1
ATOM 1778 C C . SER B 1 97 ? 9.078 -7.527 5.82 1 90.31 97 SER B C 1
ATOM 1780 O O . SER B 1 97 ? 8.227 -8.414 5.785 1 90.31 97 SER B O 1
ATOM 1782 N N . GLY B 1 98 ? 10.078 -7.469 6.691 1 90.38 98 GLY B N 1
ATOM 1783 C CA . GLY B 1 98 ? 10.18 -8.391 7.816 1 90.38 98 GLY B CA 1
ATOM 1784 C C . GLY B 1 98 ? 9.852 -7.738 9.148 1 90.38 98 GLY B C 1
ATOM 1785 O O . GLY B 1 98 ? 10.336 -8.172 10.188 1 90.38 98 GLY B O 1
ATOM 1786 N N . GLN B 1 99 ? 9.086 -6.656 9.094 1 83.62 99 GLN B N 1
ATOM 1787 C CA . GLN B 1 99 ? 8.867 -5.773 10.234 1 83.62 99 GLN B CA 1
ATOM 1788 C C . GLN B 1 99 ? 8.18 -6.504 11.375 1 83.62 99 GLN B C 1
ATOM 1790 O O . GLN B 1 99 ? 8.234 -6.066 12.531 1 83.62 99 GLN B O 1
ATOM 1795 N N . PHE B 1 100 ? 7.523 -7.625 11.086 1 86.06 100 PHE B N 1
ATOM 1796 C CA . PHE B 1 100 ? 6.75 -8.32 12.109 1 86.06 100 PHE B CA 1
ATOM 1797 C C . PHE B 1 100 ? 7.516 -9.516 12.648 1 86.06 100 PHE B C 1
ATOM 1799 O O . PHE B 1 100 ? 6.941 -10.375 13.32 1 86.06 100 PHE B O 1
ATOM 1806 N N . GLY B 1 101 ? 8.836 -9.633 12.25 1 84.94 101 GLY B N 1
ATOM 1807 C CA . GLY B 1 101 ? 9.68 -10.695 12.773 1 84.94 101 GLY B CA 1
ATOM 1808 C C . GLY B 1 101 ? 9.828 -11.867 11.828 1 84.94 101 GLY B C 1
ATOM 1809 O O . GLY B 1 101 ? 9.234 -11.875 10.742 1 84.94 101 GLY B O 1
ATOM 1810 N N . PRO B 1 102 ? 10.633 -12.828 12.359 1 87.12 102 PRO B N 1
ATOM 1811 C CA . PRO B 1 102 ? 10.914 -14 11.523 1 87.12 102 PRO B CA 1
ATOM 1812 C C . PRO B 1 102 ? 9.648 -14.781 11.172 1 87.12 102 PRO B C 1
ATOM 1814 O O . PRO B 1 102 ? 8.75 -14.922 12 1 87.12 102 PRO B O 1
ATOM 1817 N N . ASN B 1 103 ? 9.531 -15.234 9.961 1 87.88 103 ASN B N 1
ATOM 1818 C CA . ASN B 1 103 ? 8.453 -16.094 9.461 1 87.88 103 ASN B CA 1
ATOM 1819 C C . ASN B 1 103 ? 7.176 -15.289 9.219 1 87.88 103 ASN B C 1
ATOM 1821 O O . ASN B 1 103 ? 6.129 -15.859 8.914 1 87.88 103 ASN B O 1
ATOM 1825 N N . ASN B 1 104 ? 7.312 -14.008 9.422 1 90.25 104 ASN B N 1
ATOM 1826 C CA . ASN B 1 104 ? 6.156 -13.148 9.195 1 90.25 104 ASN B CA 1
ATOM 1827 C C . ASN B 1 104 ? 6.43 -12.117 8.109 1 90.25 104 ASN B C 1
ATOM 1829 O O . ASN B 1 104 ? 5.852 -11.023 8.125 1 90.25 104 ASN B O 1
ATOM 1833 N N . GLY B 1 105 ? 7.418 -12.469 7.297 1 92.44 105 GLY B N 1
ATOM 1834 C CA . GLY B 1 105 ? 7.719 -11.594 6.172 1 92.44 105 GLY B CA 1
ATOM 1835 C C . GLY B 1 105 ? 6.633 -11.594 5.113 1 92.44 105 GLY B C 1
ATOM 1836 O O . GLY B 1 105 ? 5.93 -12.586 4.934 1 92.44 105 GLY B O 1
ATOM 1837 N N . PHE B 1 106 ? 6.449 -10.445 4.523 1 93.88 106 PHE B N 1
ATOM 1838 C CA . PHE B 1 106 ? 5.457 -10.359 3.455 1 93.88 106 PHE B CA 1
ATOM 1839 C C . PHE B 1 106 ? 5.906 -9.383 2.375 1 93.88 106 PHE B C 1
ATOM 1841 O O . PHE B 1 106 ? 6.742 -8.516 2.627 1 93.88 106 PHE B O 1
ATOM 1848 N N . THR B 1 107 ? 5.461 -9.602 1.145 1 95.62 107 THR B N 1
ATOM 1849 C CA . THR B 1 107 ? 5.668 -8.727 -0.002 1 95.62 107 THR B CA 1
ATOM 1850 C C . THR B 1 107 ? 4.391 -7.957 -0.332 1 95.62 107 THR B C 1
ATOM 1852 O O . THR B 1 107 ? 3.309 -8.539 -0.412 1 95.62 107 THR B O 1
ATOM 1855 N N . THR B 1 108 ? 4.523 -6.672 -0.391 1 95.25 108 THR B N 1
ATOM 1856 C CA . THR B 1 108 ? 3.441 -5.82 -0.873 1 95.25 108 THR B CA 1
ATOM 1857 C C . THR B 1 108 ? 3.723 -5.336 -2.293 1 95.25 108 THR B C 1
ATOM 1859 O O . THR B 1 108 ? 4.816 -4.852 -2.584 1 95.25 108 THR B O 1
ATOM 1862 N N . PHE B 1 109 ? 2.705 -5.547 -3.098 1 96.44 109 PHE B N 1
ATOM 1863 C CA . PHE B 1 109 ? 2.768 -4.984 -4.441 1 96.44 109 PHE B CA 1
ATOM 1864 C C . PHE B 1 109 ? 2.041 -3.646 -4.5 1 96.44 109 PHE B C 1
ATOM 1866 O O . PHE B 1 109 ? 1.137 -3.389 -3.703 1 96.44 109 PHE B O 1
ATOM 1873 N N . ALA B 1 110 ? 2.52 -2.762 -5.352 1 95.88 110 ALA B N 1
ATOM 1874 C CA . ALA B 1 110 ? 1.743 -1.643 -5.879 1 95.88 110 ALA B CA 1
ATOM 1875 C C . ALA B 1 110 ? 1.392 -1.859 -7.348 1 95.88 110 ALA B C 1
ATOM 1877 O O . ALA B 1 110 ? 2.27 -1.834 -8.211 1 95.88 110 ALA B O 1
ATOM 1878 N N . VAL B 1 111 ? 0.151 -2.152 -7.508 1 97.56 111 VAL B N 1
ATOM 1879 C CA . VAL B 1 111 ? -0.355 -2.336 -8.867 1 97.56 111 VAL B CA 1
ATOM 1880 C C . VAL B 1 111 ? -1.127 -1.092 -9.297 1 97.56 111 VAL B C 1
ATOM 1882 O O . VAL B 1 111 ? -2.246 -0.855 -8.836 1 97.56 111 VAL B O 1
ATOM 1885 N N . THR B 1 112 ? -0.514 -0.378 -10.305 1 96.38 112 THR B N 1
ATOM 1886 C CA . THR B 1 112 ? -1.033 0.946 -10.625 1 96.38 112 THR B CA 1
ATOM 1887 C C . THR B 1 112 ? -1.544 0.991 -12.062 1 96.38 112 THR B C 1
ATOM 1889 O O . THR B 1 112 ? -0.859 0.541 -12.984 1 96.38 112 THR B O 1
ATOM 1892 N N . ASP B 1 113 ? -2.76 1.398 -12.188 1 96.19 113 ASP B N 1
ATOM 1893 C CA . ASP B 1 113 ? -3.26 1.868 -13.477 1 96.19 113 ASP B CA 1
ATOM 1894 C C . ASP B 1 113 ? -3.197 3.391 -13.57 1 96.19 113 ASP B C 1
ATOM 1896 O O . ASP B 1 113 ? -4.117 4.082 -13.125 1 96.19 113 ASP B O 1
ATOM 1900 N N . PHE B 1 114 ? -2.168 3.811 -14.203 1 91.5 114 PHE B N 1
ATOM 1901 C CA . PHE B 1 114 ? -1.903 5.242 -14.172 1 91.5 114 PHE B CA 1
ATOM 1902 C C . PHE B 1 114 ? -2.93 6 -15.008 1 91.5 114 PHE B C 1
ATOM 1904 O O . PHE B 1 114 ? -3.324 7.113 -14.656 1 91.5 114 PHE B O 1
ATOM 1911 N N . SER B 1 115 ? -3.318 5.359 -16.062 1 93.12 115 SER B N 1
ATOM 1912 C CA . SER B 1 115 ? -4.293 6.02 -16.938 1 93.12 115 SER B CA 1
ATOM 1913 C C . SER B 1 115 ? -5.602 6.277 -16.188 1 93.12 115 SER B C 1
ATOM 1915 O O . SER B 1 115 ? -6.277 7.277 -16.438 1 93.12 115 SER B O 1
ATOM 1917 N N . LYS B 1 116 ? -5.941 5.453 -15.25 1 94.62 116 LYS B N 1
ATOM 1918 C CA . LYS B 1 116 ? -7.172 5.59 -14.477 1 94.62 116 LYS B CA 1
ATOM 1919 C C . LYS B 1 116 ? -6.891 6.215 -13.109 1 94.62 116 LYS B C 1
ATOM 1921 O O . LYS B 1 116 ? -7.816 6.469 -12.336 1 94.62 116 LYS B O 1
ATOM 1926 N N . LYS B 1 117 ? -5.672 6.383 -12.828 1 92.94 117 LYS B N 1
ATOM 1927 C CA . LYS B 1 117 ? -5.223 6.918 -11.547 1 92.94 117 LYS B CA 1
ATOM 1928 C C . LYS B 1 117 ? -5.719 6.059 -10.391 1 92.94 117 LYS B C 1
ATOM 1930 O O . LYS B 1 117 ? -6.234 6.578 -9.398 1 92.94 117 LYS B O 1
ATOM 1935 N N . LEU B 1 118 ? -5.586 4.754 -10.562 1 96.62 118 LEU B N 1
ATOM 1936 C CA . LEU B 1 118 ? -5.992 3.781 -9.555 1 96.62 118 LEU B CA 1
ATOM 1937 C C . LEU B 1 118 ? -4.816 2.908 -9.141 1 96.62 118 LEU B C 1
ATOM 1939 O O . LEU B 1 118 ? -3.922 2.637 -9.945 1 96.62 118 LEU B O 1
ATOM 1943 N N . ILE B 1 119 ? -4.898 2.496 -7.898 1 96.62 119 ILE B N 1
ATOM 1944 C CA . ILE B 1 119 ? -3.842 1.636 -7.379 1 96.62 119 ILE B CA 1
ATOM 1945 C C . ILE B 1 119 ? -4.422 0.664 -6.355 1 96.62 119 ILE B C 1
ATOM 1947 O O . ILE B 1 119 ? -5.348 1.011 -5.617 1 96.62 119 ILE B O 1
ATOM 1951 N N . VAL B 1 120 ? -3.916 -0.558 -6.316 1 98.06 120 VAL B N 1
ATOM 1952 C CA . VAL B 1 120 ? -4.16 -1.491 -5.219 1 98.06 120 VAL B CA 1
ATOM 1953 C C . VAL B 1 120 ? -2.828 -1.965 -4.641 1 98.06 120 VAL B C 1
ATOM 1955 O O . VAL B 1 120 ? -1.794 -1.901 -5.309 1 98.06 120 VAL B O 1
ATOM 1958 N N . TRP B 1 121 ? -2.908 -2.436 -3.426 1 97.25 121 TRP B N 1
ATOM 1959 C CA . TRP B 1 121 ? -1.711 -2.885 -2.723 1 97.25 121 TRP B CA 1
ATOM 1960 C C . TRP B 1 121 ? -1.871 -4.324 -2.238 1 97.25 121 TRP B C 1
ATOM 1962 O O . TRP B 1 121 ? -1.927 -4.574 -1.032 1 97.25 121 TRP B O 1
ATOM 1972 N N . PRO B 1 122 ? -1.796 -5.289 -3.115 1 98.19 122 PRO B N 1
ATOM 1973 C CA . PRO B 1 122 ? -1.831 -6.684 -2.676 1 98.19 122 PRO B CA 1
ATOM 1974 C C . PRO B 1 122 ? -0.633 -7.059 -1.808 1 98.19 122 PRO B C 1
ATOM 1976 O O . PRO B 1 122 ? 0.488 -6.617 -2.07 1 98.19 122 PRO B O 1
ATOM 1979 N N . ALA B 1 123 ? -0.964 -7.828 -0.799 1 97.19 123 ALA B N 1
ATOM 1980 C CA . ALA B 1 123 ? 0.086 -8.281 0.11 1 97.19 123 ALA B CA 1
ATOM 1981 C C . ALA B 1 123 ? 0.024 -9.797 0.31 1 97.19 123 ALA B C 1
ATOM 1983 O O . ALA B 1 123 ? -1.061 -10.359 0.466 1 97.19 123 ALA B O 1
ATOM 1984 N N . TYR B 1 124 ? 1.186 -10.391 0.219 1 97.06 124 TYR B N 1
ATOM 1985 C CA . TYR B 1 124 ? 1.292 -11.836 0.373 1 97.06 124 TYR B CA 1
ATOM 1986 C C . TYR B 1 124 ? 2.426 -12.203 1.322 1 97.06 124 TYR B C 1
ATOM 1988 O O . TYR B 1 124 ? 3.531 -11.672 1.216 1 97.06 124 TYR B O 1
ATOM 1996 N N . THR B 1 125 ? 2.137 -13.109 2.268 1 95.81 125 THR B N 1
ATOM 1997 C CA . THR B 1 125 ? 3.186 -13.578 3.166 1 95.81 125 THR B CA 1
ATOM 1998 C C . THR B 1 125 ? 4.109 -14.562 2.453 1 95.81 125 THR B C 1
ATOM 2000 O O . THR B 1 125 ? 3.713 -15.195 1.473 1 95.81 125 THR B O 1
ATOM 2003 N N . ASP B 1 126 ? 5.305 -14.664 3.041 1 95.94 126 ASP B N 1
ATOM 2004 C CA . ASP B 1 126 ? 6.234 -15.656 2.514 1 95.94 126 ASP B CA 1
ATOM 2005 C C . ASP B 1 126 ? 5.645 -17.062 2.596 1 95.94 126 ASP B C 1
ATOM 2007 O O . ASP B 1 126 ? 5.875 -17.891 1.715 1 95.94 126 ASP B O 1
ATOM 2011 N N . VAL B 1 127 ? 4.879 -17.297 3.605 1 94.88 127 VAL B N 1
ATOM 2012 C CA . VAL B 1 127 ? 4.285 -18.609 3.812 1 94.88 127 VAL B CA 1
ATOM 2013 C C . VAL B 1 127 ? 3.277 -18.906 2.701 1 94.88 127 VAL B C 1
ATOM 2015 O O . VAL B 1 127 ? 3.227 -20.031 2.184 1 94.88 127 VAL B O 1
ATOM 2018 N N . GLN B 1 128 ? 2.525 -17.938 2.24 1 96.19 128 GLN B N 1
ATOM 2019 C CA . GLN B 1 128 ? 1.491 -18.125 1.227 1 96.19 128 GLN B CA 1
ATOM 2020 C C . GLN B 1 128 ? 2.1 -18.547 -0.107 1 96.19 128 GLN B C 1
ATOM 2022 O O . GLN B 1 128 ? 1.449 -19.234 -0.901 1 96.19 128 GLN B O 1
ATOM 2027 N N . VAL B 1 129 ? 3.334 -18.156 -0.342 1 97.62 129 VAL B N 1
ATOM 2028 C CA . VAL B 1 129 ? 3.873 -18.359 -1.683 1 97.62 129 VAL B CA 1
ATOM 2029 C C . VAL B 1 129 ? 5.055 -19.312 -1.622 1 97.62 129 VAL B C 1
ATOM 2031 O O . VAL B 1 129 ? 5.754 -19.516 -2.619 1 97.62 129 VAL B O 1
ATOM 2034 N N . GLN B 1 130 ? 5.215 -19.859 -0.54 1 93.75 130 GLN B N 1
ATOM 2035 C CA . GLN B 1 130 ? 6.359 -20.75 -0.356 1 93.75 130 GLN B CA 1
ATOM 2036 C C . GLN B 1 130 ? 6.309 -21.906 -1.338 1 93.75 130 GLN B C 1
ATOM 2038 O O . GLN B 1 130 ? 5.238 -22.453 -1.616 1 93.75 130 GLN B O 1
ATOM 2043 N N . ALA B 1 131 ? 7.566 -22.281 -1.897 1 92.62 131 ALA B N 1
ATOM 2044 C CA . ALA B 1 131 ? 7.742 -23.438 -2.756 1 92.62 131 ALA B CA 1
ATOM 2045 C C . ALA B 1 131 ? 6.891 -23.328 -4.016 1 92.62 131 ALA B C 1
ATOM 2047 O O . ALA B 1 131 ? 6.469 -24.344 -4.582 1 92.62 131 ALA B O 1
ATOM 2048 N N . GLY B 1 132 ? 6.441 -22.172 -4.367 1 96.12 132 GLY B N 1
ATOM 2049 C CA . GLY B 1 132 ? 5.738 -21.969 -5.625 1 96.12 132 GLY B CA 1
ATOM 2050 C C . GLY B 1 132 ? 4.262 -22.297 -5.543 1 96.12 132 GLY B C 1
ATOM 2051 O O . GLY B 1 132 ? 3.615 -22.531 -6.566 1 96.12 132 GLY B O 1
ATOM 2052 N N . LYS B 1 133 ? 3.713 -22.344 -4.34 1 96.94 133 LYS B N 1
ATOM 2053 C CA . LYS B 1 133 ? 2.283 -22.562 -4.156 1 96.94 133 LYS B CA 1
ATOM 2054 C C . LYS B 1 133 ? 1.464 -21.438 -4.789 1 96.94 133 LYS B C 1
ATOM 2056 O O . LYS B 1 133 ? 1.824 -20.266 -4.688 1 96.94 133 LYS B O 1
ATOM 2061 N N . VAL B 1 134 ? 0.399 -21.906 -5.508 1 98 134 VAL B N 1
ATOM 2062 C CA . VAL B 1 134 ? -0.567 -20.922 -5.98 1 98 134 VAL B CA 1
ATOM 2063 C C . VAL B 1 134 ? -1.445 -20.469 -4.816 1 98 134 VAL B C 1
ATOM 2065 O O . VAL B 1 134 ? -2.021 -21.281 -4.102 1 98 134 VAL B O 1
ATOM 2068 N N . VAL B 1 135 ? -1.506 -19.188 -4.625 1 98 135 VAL B N 1
ATOM 2069 C CA . VAL B 1 135 ? -2.303 -18.672 -3.518 1 98 135 VAL B CA 1
ATOM 2070 C C . VAL B 1 135 ? -3.783 -18.938 -3.779 1 98 135 VAL B C 1
ATOM 2072 O O . VAL B 1 135 ? -4.301 -18.594 -4.848 1 98 135 VAL B O 1
ATOM 2075 N N . SER B 1 136 ? -4.418 -19.562 -2.846 1 96.56 136 SER B N 1
ATOM 2076 C CA . SER B 1 136 ? -5.848 -19.859 -2.895 1 96.56 136 SER B CA 1
ATOM 2077 C C . SER B 1 136 ? -6.512 -19.609 -1.546 1 96.56 136 SER B C 1
ATOM 2079 O O . SER B 1 136 ? -5.984 -20 -0.503 1 96.56 136 SER B O 1
ATOM 2081 N N . PRO B 1 137 ? -7.695 -19.062 -1.5 1 97.38 137 PRO B N 1
ATOM 2082 C CA . PRO B 1 137 ? -8.383 -18.422 -2.627 1 97.38 137 PRO B CA 1
ATOM 2083 C C . PRO B 1 137 ? -7.621 -17.219 -3.17 1 97.38 137 PRO B C 1
ATOM 2085 O O . PRO B 1 137 ? -6.66 -16.75 -2.547 1 97.38 137 PRO B O 1
ATOM 2088 N N . ASN B 1 138 ? -7.973 -16.75 -4.395 1 98.56 138 ASN B N 1
ATOM 2089 C CA . ASN B 1 138 ? -7.504 -15.453 -4.875 1 98.56 138 ASN B CA 1
ATOM 2090 C C . ASN B 1 138 ? -7.863 -14.328 -3.904 1 98.56 138 ASN B C 1
ATOM 2092 O O . ASN B 1 138 ? -8.875 -14.406 -3.207 1 98.56 138 ASN B O 1
ATOM 2096 N N . GLN B 1 139 ? -7.043 -13.328 -3.949 1 98.38 139 GLN B N 1
ATOM 2097 C CA . GLN B 1 139 ? -7.262 -12.203 -3.051 1 98.38 139 GLN B CA 1
ATOM 2098 C C . GLN B 1 139 ? -7.68 -10.953 -3.828 1 98.38 139 GLN B C 1
ATOM 2100 O O . GLN B 1 139 ? -7.145 -10.68 -4.902 1 98.38 139 GLN B O 1
ATOM 2105 N N . SER B 1 140 ? -8.656 -10.234 -3.26 1 98.75 140 SER B N 1
ATOM 2106 C CA . SER B 1 140 ? -9.172 -9.016 -3.879 1 98.75 140 SER B CA 1
ATOM 2107 C C . SER B 1 140 ? -8.898 -7.797 -3.01 1 98.75 140 SER B C 1
ATOM 2109 O O . SER B 1 140 ? -8.922 -7.883 -1.781 1 98.75 140 SER B O 1
ATOM 2111 N N . TYR B 1 141 ? -8.68 -6.688 -3.672 1 98.56 141 TYR B N 1
ATOM 2112 C CA . TYR B 1 141 ? -8.336 -5.426 -3.023 1 98.56 141 TYR B CA 1
ATOM 2113 C C . TYR B 1 141 ? -9.109 -4.266 -3.637 1 98.56 141 TYR B C 1
ATOM 2115 O O . TYR B 1 141 ? -9.281 -4.203 -4.855 1 98.56 141 TYR B O 1
ATOM 2123 N N . ALA B 1 142 ? -9.547 -3.375 -2.766 1 98.5 142 ALA B N 1
ATOM 2124 C CA . ALA B 1 142 ? -10.219 -2.18 -3.273 1 98.5 142 ALA B CA 1
ATOM 2125 C C . ALA B 1 142 ? -9.211 -1.16 -3.787 1 98.5 142 ALA B C 1
ATOM 2127 O O . ALA B 1 142 ? -8.266 -0.802 -3.08 1 98.5 142 ALA B O 1
ATOM 2128 N N . PRO B 1 143 ? -9.398 -0.693 -5.012 1 98.56 143 PRO B N 1
ATOM 2129 C CA . PRO B 1 143 ? -8.492 0.334 -5.52 1 98.56 143 PRO B CA 1
ATOM 2130 C C . PRO B 1 143 ? -8.633 1.665 -4.785 1 98.56 143 PRO B C 1
ATOM 2132 O O . PRO B 1 143 ? -9.727 2.031 -4.367 1 98.56 143 PRO B O 1
ATOM 2135 N N . ALA B 1 144 ? -7.543 2.271 -4.676 1 97.69 144 ALA B N 1
ATOM 2136 C CA . ALA B 1 144 ? -7.504 3.652 -4.199 1 97.69 144 ALA B CA 1
ATOM 2137 C C . ALA B 1 144 ? -7.258 4.621 -5.355 1 97.69 144 ALA B C 1
ATOM 2139 O O . ALA B 1 144 ? -6.578 4.281 -6.324 1 97.69 144 ALA B O 1
ATOM 2140 N N . ASN B 1 145 ? -7.828 5.844 -5.168 1 96.44 145 ASN B N 1
ATOM 2141 C CA . ASN B 1 145 ? -7.5 6.926 -6.086 1 96.44 145 ASN B CA 1
ATOM 2142 C C . ASN B 1 145 ? -6.105 7.488 -5.82 1 96.44 145 ASN B C 1
ATOM 2144 O O . ASN B 1 145 ? -5.73 7.699 -4.668 1 96.44 145 ASN B O 1
ATOM 2148 N N . LEU B 1 146 ? -5.391 7.598 -6.895 1 90.81 146 LEU B N 1
ATOM 2149 C CA . LEU B 1 146 ? -4.133 8.328 -6.773 1 90.81 146 LEU B CA 1
ATOM 2150 C C . LEU B 1 146 ? -4.375 9.836 -6.82 1 90.81 146 LEU B C 1
ATOM 2152 O O . LEU B 1 146 ? -5.203 10.312 -7.602 1 90.81 146 LEU B O 1
ATOM 2156 N N . PRO B 1 147 ? -3.75 10.586 -5.852 1 81.44 147 PRO B N 1
ATOM 2157 C CA . PRO B 1 147 ? -3.988 12.031 -5.84 1 81.44 147 PRO B CA 1
ATOM 2158 C C . PRO B 1 147 ? -3.551 12.711 -7.137 1 81.44 147 PRO B C 1
ATOM 2160 O O . PRO B 1 147 ? -2.689 12.195 -7.852 1 81.44 147 PRO B O 1
#

GO terms:
  GO:0005576 extracellular region (C, IDA)
  GO:0140404 effector-mediated perturbation of host innate immune response by symbiont (P, IDA)
  GO:0005515 protein binding (F, IPI)

Radius of gyration: 27.35 Å; Cα contacts (8 Å, |Δi|>4): 672; chains: 2; bounding box: 58×138×66 Å

Solvent-accessible surface area (backbone atoms only — not comparable to full-atom values): 16262 Å² total; per-residue (Å²): 132,85,78,78,79,76,78,78,76,78,74,77,75,74,77,70,74,71,73,72,77,73,63,67,69,37,70,35,56,46,98,58,64,47,33,30,44,34,62,35,27,34,46,61,47,95,76,25,31,36,23,42,33,37,31,28,47,28,49,82,81,56,82,58,45,76,36,81,47,70,24,64,34,93,58,52,12,88,64,44,53,32,63,79,42,82,43,88,74,27,44,32,35,36,41,46,45,55,88,74,37,89,91,46,29,32,39,36,34,40,47,24,31,66,92,74,31,33,33,31,66,57,67,47,39,53,73,55,29,47,97,43,31,62,39,74,51,26,44,23,35,65,29,27,50,55,123,134,86,78,76,80,78,78,77,74,78,75,78,76,75,77,68,73,69,71,73,76,72,64,66,69,37,70,35,57,47,99,59,64,48,33,30,44,35,62,34,26,35,45,60,47,95,76,25,31,35,23,40,32,36,31,27,48,29,49,81,78,57,83,59,46,76,37,80,47,70,23,62,34,92,57,53,11,87,63,42,52,33,62,78,42,80,44,87,74,27,45,32,35,36,40,44,43,54,88,76,38,88,92,48,29,31,39,35,35,39,46,25,31,65,92,76,35,34,32,32,66,56,66,44,39,53,76,55,29,46,97,42,32,62,38,75,51,26,44,23,36,65,29,29,49,56,124

Foldseek 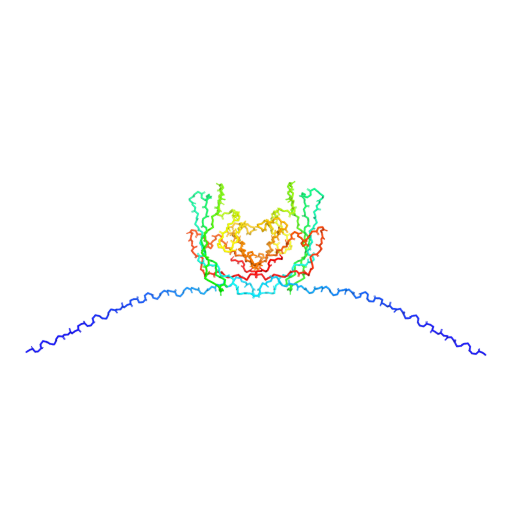3Di:
DPPPPPPPPPPPPPPPVPPPPDPDDDAQFDPADWKWWAQWAWDADPQLQKIWIWTWTCSVPDPIFIDIFMFGHPHNSVQAKDDQDDTPQWTKIKHWDCPVHPQFIKMWMWTDRVVQQKTWIDMDGCVQHPPTDGRPPIDTTTIGGHD/DPPPPPPPPPPPPPPPVPPPPDPDDDAQFDPADWKWWAQWAWDADPQLQKIWIWTWTCSVPDDIFIDIFMFGHPHNSVQAKDDQDDTVQWTKIKHWDCPVHPQFIKMWMWTDRVVQQKTWIDMDGCVQHPPTDGRPPIDTTTIGGHD

Secondary structure (DSSP, 8-state):
-----------------------PPEE-B-SSPPEEEEEEEEEE-TTSSEEEEEEEEE-SSSPPEEEEEEEE-SS-GGGS-EEEEEETTEEEEEEEE-TT-TT--EEEEEEEETTTTEEE--EEEHHHHGGGPPPSS-EEEPPEEP-/-----------------------PPEE-B-SSPPEEEEEEEEEE-TTSSEEEEEEEEE-SSSPPEEEEEEEE-SS-GGGS-EEEEEETTEEEEEEEE-TT-TT--EEEEEEEETTTTEEE--EEEHHHHGGGPPPSS-EEE--EE--

pLDDT: mean 88.67, std 17.91, range [35.94, 98.88]

Sequence (294 aa):
MQITKTLVATLFAASTAFAAPTPADKSMMAAVPEWTITNLKRVCNAGNTSCTWTFGVDTHLATATSCTYVVKANANASQASGGPVTCGPYTITSSWSGQFGPNNGFTTFAVTDFSKKLIVWPAYTDVQVQAGKVVSPNQSYAPANLPMQITKTLVATLFAASTAFAAPTPADKSMMAAVPEWTITNLKRVCNAGNTSCTWTFGVDTHLATATSCTYVVKANANASQASGGPVTCGPYTITSSWSGQFGPNNGFTTFAVTDFSKKLIVWPAYTDVQVQAGKVVSPNQSYAPANLP

Organism: Hypocrea virens (strain Gv29-8 / FGSC 10586) (NCBI:txid413071)

InterPro domains:
  IPR060485 Effector TSP1 [PF27986] (36-145)

Nearest PDB structures (foldseek):
  7cwj-assembly1_A  TM=9.956E-01  e=5.326E-22  Trichoderma virens Gv29-8
  3tfz-assembly1_B  TM=4.092E-01  e=3.646E+00  Streptomyces sp. R1128
  5lur-assembly1_A-2  TM=3.386E-01  e=5.317E+00  Gallus gallus
  7zn1-assembly1_D  TM=3.286E-01  e=7.754E+00  Gallus gallus
  7cwj-assembly1_A  TM=9.958E-01  e=7.572E-22  Trichoderma virens Gv29-8